Protein AF-X1FIX9-F1 (afdb_monomer_lite)

Organism: NCBI:txid412755

Foldseek 3Di:
DCVVLPPCVVVLLVVLVPDPDLVVSVVSLVCCLVPVVVVCVLLLQLLSLLSNLLSCLSDPDSVVSADPVQGNVNSLLSNVQLLVLCVQQCVVVLPQALPCVSRVSLFLVNTPDPVSSVSQWDPCLVVLVCCLPPPPVNVVVVVVCVVLVSVDGFRQHHAGLSADDQPDPDDPDDSRDDRRHDNDDPDRDHDHDPSNPSVVSVVSCVVSVVD

Radius of gyration: 18.8 Å; chains: 1; bounding box: 48×46×46 Å

Secondary structure (DSSP, 8-state):
-GGGTTTTHHHHHHHHHT---HHHHHHHHHHIIIIIIHHHTTS--HHHHHHHHHHHTTSS-GGGT--TTS-HHHHHHHHHHHHHHHHHTTGGGT-----TTT-TTSSGGG-S-HHHHHHTS-TTHHHHHHHHHH-HHHHHTHHHHHHHTTTS----SPPPTTTS-TT-SS--S-TTSTTS------S------GGG-HHHHHHHHHHTT--

pLDDT: mean 71.82, std 17.88, range [28.81, 95.81]

Sequence (211 aa):
DTYALAFSMDVEFALIMLEDNPLLQYHFIKRFEEGFYSFLRYHRNAFFNIIHLTFMTLVQDSSVFEDPQYNDETIKWDILDQLWRFNTSGWGNGIRNYNLTMRPNSTRATSLNPDIAAMEISPLNAKWLDFFENNVYGSLFSWMGELIDIDKVQYLFPLTISEMGVHHFLWEHGKFFGTGGNTDPRDNGLTQVIPNSYLVIYWMGKAFDIF

Structure (mmCIF, N/CA/C/O backbone):
data_AF-X1FIX9-F1
#
_entry.id   AF-X1FIX9-F1
#
loop_
_atom_site.group_PDB
_atom_site.id
_atom_site.type_symbol
_atom_site.label_atom_id
_atom_site.label_alt_id
_atom_site.label_comp_id
_atom_site.label_asym_id
_atom_site.label_entity_id
_atom_site.label_seq_id
_atom_site.pdbx_PDB_ins_code
_atom_site.Cartn_x
_atom_site.Cartn_y
_atom_site.Cartn_z
_atom_site.occupancy
_atom_site.B_iso_or_equiv
_atom_site.auth_seq_id
_atom_site.auth_comp_id
_atom_site.auth_asym_id
_atom_site.auth_atom_id
_atom_site.pdbx_PDB_model_num
ATOM 1 N N . ASP A 1 1 ? 17.066 -4.347 9.666 1.00 28.81 1 ASP A N 1
ATOM 2 C CA . ASP A 1 1 ? 16.181 -3.785 10.714 1.00 28.81 1 ASP A CA 1
ATOM 3 C C . ASP A 1 1 ? 14.688 -3.861 10.418 1.00 28.81 1 ASP A C 1
ATOM 5 O O . ASP A 1 1 ? 13.891 -3.869 11.342 1.00 28.81 1 ASP A O 1
ATOM 9 N N . THR A 1 2 ? 14.271 -4.038 9.168 1.00 34.62 2 THR A N 1
ATOM 10 C CA . THR A 1 2 ? 12.848 -4.076 8.790 1.00 34.62 2 THR A CA 1
ATOM 11 C C . THR A 1 2 ? 12.152 -5.432 9.050 1.00 34.62 2 THR A C 1
ATOM 13 O O . THR A 1 2 ? 10.935 -5.534 8.939 1.00 34.62 2 THR A O 1
ATOM 16 N N . TYR A 1 3 ? 12.902 -6.478 9.432 1.00 33.38 3 TYR A N 1
ATOM 17 C CA . TYR A 1 3 ? 12.380 -7.834 9.703 1.00 33.38 3 TYR A CA 1
ATOM 18 C C . TYR A 1 3 ? 11.565 -7.892 11.006 1.00 33.38 3 TYR A C 1
ATOM 20 O O . TYR A 1 3 ? 10.652 -8.699 11.132 1.00 33.38 3 TYR A O 1
ATOM 28 N N . ALA A 1 4 ? 11.855 -6.994 11.954 1.00 30.59 4 ALA A N 1
ATOM 29 C CA . ALA A 1 4 ? 11.158 -6.910 13.236 1.00 30.59 4 ALA A CA 1
ATOM 30 C C . ALA A 1 4 ? 9.784 -6.216 13.150 1.00 30.59 4 ALA A C 1
ATOM 32 O O . ALA A 1 4 ? 8.997 -6.332 14.078 1.00 30.59 4 ALA A O 1
ATOM 33 N N . LEU A 1 5 ? 9.489 -5.503 12.054 1.00 43.72 5 LEU A N 1
ATOM 34 C CA . LEU A 1 5 ? 8.295 -4.654 11.940 1.00 43.72 5 LEU A CA 1
ATOM 35 C C . LEU A 1 5 ? 7.078 -5.354 11.325 1.00 43.72 5 LEU A C 1
ATOM 37 O O . LEU A 1 5 ? 5.968 -4.871 11.489 1.00 43.72 5 LEU A O 1
ATOM 41 N N . ALA A 1 6 ? 7.258 -6.473 10.623 1.00 47.09 6 ALA A N 1
ATOM 42 C CA . ALA A 1 6 ? 6.143 -7.157 9.967 1.00 47.09 6 ALA A CA 1
ATOM 43 C C . ALA A 1 6 ? 5.866 -8.571 10.512 1.00 47.09 6 ALA A C 1
ATOM 45 O O . ALA A 1 6 ? 4.810 -9.123 10.214 1.00 47.09 6 ALA A O 1
ATOM 46 N N . PHE A 1 7 ? 6.732 -9.135 11.368 1.00 41.84 7 PHE A N 1
ATOM 47 C CA . PHE A 1 7 ? 6.586 -10.490 11.935 1.00 41.84 7 PHE A CA 1
ATOM 48 C C . PHE A 1 7 ? 5.456 -10.638 12.984 1.00 41.84 7 PHE A C 1
ATOM 50 O O . PHE A 1 7 ? 5.456 -11.574 13.776 1.00 41.84 7 PHE A O 1
ATOM 57 N N . SER A 1 8 ? 4.488 -9.725 13.022 1.00 62.69 8 SER A N 1
ATOM 58 C CA . SER A 1 8 ? 3.400 -9.768 14.005 1.00 62.69 8 SER A CA 1
ATOM 59 C C . SER A 1 8 ? 2.147 -8.987 13.611 1.00 62.69 8 SER A C 1
ATOM 61 O O . SER A 1 8 ? 1.252 -8.874 14.441 1.00 62.69 8 SER A O 1
ATOM 63 N N . MET A 1 9 ? 2.039 -8.442 12.390 1.00 75.69 9 MET A N 1
ATOM 64 C CA . MET A 1 9 ? 0.841 -7.661 12.039 1.00 75.69 9 MET A CA 1
ATOM 65 C C . MET A 1 9 ? -0.408 -8.517 11.847 1.00 75.69 9 MET A C 1
ATOM 67 O O . MET A 1 9 ? -1.507 -8.040 12.088 1.00 75.69 9 MET A O 1
ATOM 71 N N . ASP A 1 10 ? -0.260 -9.777 11.454 1.00 73.00 10 ASP A N 1
ATOM 72 C CA . ASP A 1 10 ? -1.343 -10.761 11.455 1.00 73.00 10 ASP A CA 1
ATOM 73 C C . ASP A 1 10 ? -1.837 -11.071 12.878 1.00 73.00 10 ASP A C 1
ATOM 75 O O . ASP A 1 10 ? -3.044 -11.143 13.112 1.00 73.00 10 ASP A O 1
ATOM 79 N N . VAL A 1 11 ? -0.917 -11.188 13.841 1.00 76.62 11 VAL A N 1
ATOM 80 C CA . VAL A 1 11 ? -1.237 -11.360 15.266 1.00 76.62 11 VAL A CA 1
ATOM 81 C C . VAL A 1 11 ? -1.881 -10.100 15.845 1.00 76.62 11 VAL A C 1
ATOM 83 O O . VAL A 1 11 ? -2.906 -10.199 16.511 1.00 76.62 11 VAL A O 1
ATOM 86 N N . GLU A 1 12 ? -1.319 -8.920 15.583 1.00 82.50 12 GLU A N 1
ATOM 87 C CA . GLU A 1 12 ? -1.869 -7.638 16.037 1.00 82.50 12 GLU A CA 1
ATOM 88 C C . GLU A 1 12 ? -3.260 -7.398 15.450 1.00 82.50 12 GLU A C 1
ATOM 90 O O . GLU A 1 12 ? -4.191 -7.098 16.193 1.00 82.50 12 GLU A O 1
ATOM 95 N N . PHE A 1 13 ? -3.434 -7.633 14.147 1.00 87.00 13 PHE A N 1
ATOM 96 C CA . PHE A 1 13 ? -4.739 -7.593 13.497 1.00 87.00 13 PHE A CA 1
ATOM 97 C C . PHE A 1 13 ? -5.728 -8.533 14.192 1.00 87.00 13 PHE A C 1
ATOM 99 O O . PHE A 1 13 ? -6.809 -8.100 14.581 1.00 87.00 13 PHE A O 1
ATOM 106 N N . ALA A 1 14 ? -5.358 -9.799 14.413 1.00 86.88 14 ALA A N 1
ATOM 107 C CA . ALA A 1 14 ? -6.231 -10.758 15.084 1.00 86.88 14 ALA A CA 1
ATOM 108 C C . ALA A 1 14 ? -6.604 -10.318 16.510 1.00 86.88 14 ALA A C 1
ATOM 110 O O . ALA A 1 14 ? -7.765 -10.435 16.893 1.00 86.88 14 ALA A O 1
ATOM 111 N N . LEU A 1 15 ? -5.653 -9.786 17.285 1.00 88.94 15 LEU A N 1
ATOM 112 C CA . LEU A 1 15 ? -5.909 -9.293 18.641 1.00 88.94 15 LEU A CA 1
ATOM 113 C C . LEU A 1 15 ? -6.854 -8.085 18.647 1.00 88.94 15 LEU A C 1
ATOM 115 O O . LEU A 1 15 ? -7.762 -8.044 19.470 1.00 88.94 15 LEU A O 1
ATOM 119 N N . ILE A 1 16 ? -6.689 -7.143 17.715 1.00 92.44 16 ILE A N 1
ATOM 120 C CA . ILE A 1 16 ? -7.584 -5.983 17.570 1.00 92.44 16 ILE A CA 1
ATOM 121 C C . ILE A 1 16 ? -8.990 -6.432 17.148 1.00 92.44 16 ILE A C 1
ATOM 123 O O . ILE A 1 16 ? -9.984 -5.933 17.674 1.00 92.44 16 ILE A O 1
ATOM 127 N N . MET A 1 17 ? -9.088 -7.393 16.227 1.00 92.00 17 MET A N 1
ATOM 128 C CA . MET A 1 17 ? -10.371 -7.930 15.761 1.00 92.00 17 MET A CA 1
ATOM 129 C C . MET A 1 17 ? -11.131 -8.707 16.843 1.00 92.00 17 MET A C 1
ATOM 131 O O . MET A 1 17 ? -12.358 -8.737 16.813 1.00 92.00 17 MET A O 1
ATOM 135 N N . LEU A 1 18 ? -10.413 -9.352 17.767 1.00 92.31 18 LEU A N 1
ATOM 136 C CA . LEU A 1 18 ? -10.979 -10.125 18.878 1.00 92.31 18 LEU A CA 1
ATOM 137 C C . LEU A 1 18 ? -11.214 -9.287 20.146 1.00 92.31 18 LEU A C 1
ATOM 139 O O . LEU A 1 18 ? -11.662 -9.832 21.152 1.00 92.31 18 LEU A O 1
ATOM 143 N N . GLU A 1 19 ? -10.890 -7.992 20.131 1.00 95.31 19 GLU A N 1
ATOM 144 C CA . GLU A 1 19 ? -11.117 -7.101 21.267 1.00 95.31 19 GLU A CA 1
ATOM 145 C C . GLU A 1 19 ? -12.603 -6.725 21.376 1.00 95.31 19 GLU A C 1
ATOM 147 O O . GLU A 1 19 ? -13.150 -6.025 20.524 1.00 95.31 19 GLU A O 1
ATOM 152 N N . ASP A 1 20 ? -13.242 -7.157 22.465 1.00 94.31 20 ASP A N 1
ATOM 153 C CA . ASP A 1 20 ? -14.661 -6.903 22.738 1.00 94.31 20 ASP A CA 1
ATOM 154 C C . ASP A 1 20 ? -14.921 -5.480 23.263 1.00 94.31 20 ASP A C 1
ATOM 156 O O . ASP A 1 20 ? -16.049 -4.982 23.199 1.00 94.31 20 ASP A O 1
ATOM 160 N N . ASN A 1 21 ? -13.908 -4.810 23.828 1.00 95.81 21 ASN A N 1
ATOM 161 C CA . ASN A 1 21 ? -14.050 -3.451 24.336 1.00 95.81 21 ASN A CA 1
ATOM 162 C C . ASN A 1 21 ? -13.816 -2.420 23.215 1.00 95.81 21 ASN A C 1
ATOM 164 O O . ASN A 1 21 ? -12.665 -2.173 22.842 1.00 95.81 21 ASN A O 1
ATOM 168 N N . PRO A 1 22 ? -14.859 -1.700 22.756 1.00 92.88 22 PRO A N 1
ATOM 169 C CA . PRO A 1 22 ? -14.739 -0.776 21.628 1.00 92.88 22 PRO A CA 1
ATOM 170 C C . PRO A 1 22 ? -13.779 0.392 21.898 1.00 92.88 22 PRO A C 1
ATOM 172 O O . PRO A 1 22 ? -13.182 0.930 20.968 1.00 92.88 22 PRO A O 1
ATOM 175 N N . LEU A 1 23 ? -13.580 0.784 23.163 1.00 94.19 23 LEU A N 1
ATOM 176 C CA . LEU A 1 23 ? -12.629 1.843 23.515 1.00 94.19 23 LEU A CA 1
ATOM 177 C C . LEU A 1 23 ? -11.177 1.368 23.404 1.00 94.19 23 LEU A C 1
ATOM 179 O O . LEU A 1 23 ? -10.313 2.147 22.999 1.00 94.19 23 LEU A O 1
ATOM 183 N N . LEU A 1 24 ? -10.905 0.110 23.761 1.00 94.75 24 LEU A N 1
ATOM 184 C CA . LEU A 1 24 ? -9.578 -0.490 23.603 1.00 94.75 24 LEU A CA 1
ATOM 185 C C . LEU A 1 24 ? -9.300 -0.805 22.134 1.00 94.75 24 LEU A C 1
ATOM 187 O O . LEU A 1 24 ? -8.227 -0.462 21.645 1.00 94.75 24 LEU A O 1
ATOM 191 N N . GLN A 1 25 ? -10.282 -1.346 21.411 1.00 95.25 25 GLN A N 1
ATOM 192 C CA . GLN A 1 25 ? -10.167 -1.585 19.974 1.00 95.25 25 GLN A CA 1
ATOM 193 C C . GLN A 1 25 ? -9.843 -0.284 19.227 1.00 95.25 25 GLN A C 1
ATOM 195 O O . GLN A 1 25 ? -8.855 -0.219 18.496 1.00 95.25 25 GLN A O 1
ATOM 200 N N . TYR A 1 26 ? -10.597 0.790 19.490 1.00 95.00 26 TYR A N 1
ATOM 201 C CA . TYR A 1 26 ? -10.306 2.105 18.919 1.00 95.00 26 TYR A CA 1
ATOM 202 C C . TYR A 1 26 ? -8.925 2.632 19.332 1.00 95.00 26 TYR A C 1
ATOM 204 O O . TYR A 1 26 ? -8.219 3.212 18.510 1.00 95.00 26 TYR A O 1
ATOM 212 N N . HIS A 1 27 ? -8.507 2.423 20.587 1.00 94.38 27 HIS A N 1
ATOM 213 C CA . HIS A 1 27 ? -7.171 2.814 21.036 1.00 94.38 27 HIS A CA 1
ATOM 214 C C . HIS A 1 27 ? -6.072 2.136 20.212 1.00 94.38 27 HIS A C 1
ATOM 216 O O . HIS A 1 27 ? -5.143 2.815 19.775 1.00 94.38 27 HIS A O 1
ATOM 222 N N . PHE A 1 28 ? -6.174 0.827 19.981 1.00 93.88 28 PHE A N 1
ATOM 223 C CA . PHE A 1 28 ? -5.186 0.090 19.197 1.00 93.88 28 PHE A CA 1
ATOM 224 C C . PHE A 1 28 ? -5.188 0.507 17.729 1.00 93.88 28 PHE A C 1
ATOM 226 O O . PHE A 1 28 ? -4.121 0.822 17.206 1.00 93.88 28 PHE A O 1
ATOM 233 N N . ILE A 1 29 ? -6.366 0.624 17.105 1.00 95.00 29 ILE A N 1
ATOM 234 C CA . ILE A 1 29 ? -6.497 1.130 15.730 1.00 95.00 29 ILE A CA 1
ATOM 235 C C . ILE A 1 29 ? -5.837 2.503 15.611 1.00 95.00 29 ILE A C 1
ATOM 237 O O . ILE A 1 29 ? -4.975 2.713 14.764 1.00 95.00 29 ILE A O 1
ATOM 241 N N . LYS A 1 30 ? -6.153 3.425 16.524 1.00 94.56 30 LYS A N 1
ATOM 242 C CA . LYS A 1 30 ? -5.558 4.762 16.534 1.00 94.56 30 LYS A CA 1
ATOM 243 C C . LYS A 1 30 ? -4.028 4.718 16.607 1.00 94.56 30 LYS A C 1
ATOM 245 O O . LYS A 1 30 ? -3.359 5.485 15.919 1.00 94.56 30 LYS A O 1
ATOM 250 N N . ARG A 1 31 ? -3.457 3.845 17.445 1.00 91.25 31 ARG A N 1
ATOM 251 C CA . ARG A 1 31 ? -1.996 3.702 17.572 1.00 91.25 31 ARG A CA 1
ATOM 252 C C . ARG A 1 31 ? -1.356 3.100 16.330 1.00 91.25 31 ARG A C 1
ATOM 254 O O . ARG A 1 31 ? -0.272 3.547 15.957 1.00 91.25 31 ARG A O 1
ATOM 261 N N . PHE A 1 32 ? -2.019 2.140 15.697 1.00 90.56 32 PHE A N 1
ATOM 262 C CA . PHE A 1 32 ? -1.595 1.608 14.411 1.00 90.56 32 PHE A CA 1
ATOM 263 C C . PHE A 1 32 ? -1.570 2.714 13.346 1.00 90.56 32 PHE A C 1
ATOM 265 O O . PHE A 1 32 ? -0.545 2.891 12.691 1.00 90.56 32 PHE A O 1
ATOM 272 N N . GLU A 1 33 ? -2.639 3.504 13.235 1.00 91.56 33 GLU A N 1
ATOM 273 C CA . GLU A 1 33 ? -2.778 4.560 12.225 1.00 91.56 33 GLU A CA 1
ATOM 274 C C . GLU A 1 33 ? -1.767 5.701 12.399 1.00 91.56 33 GLU A C 1
ATOM 276 O O . GLU A 1 33 ? -1.029 6.040 11.472 1.00 91.56 33 GLU A O 1
ATOM 281 N N . GLU A 1 34 ? -1.682 6.273 13.604 1.00 89.38 34 GLU A N 1
ATOM 282 C CA . GLU A 1 34 ? -0.769 7.388 13.896 1.00 89.38 34 GLU A CA 1
ATOM 283 C C . GLU A 1 34 ? 0.701 6.943 13.901 1.00 89.38 34 GLU A C 1
ATOM 285 O O . GLU A 1 34 ? 1.599 7.711 13.547 1.00 89.38 34 GLU A O 1
ATOM 290 N N . GLY A 1 35 ? 0.953 5.707 14.332 1.00 85.62 35 GLY A N 1
ATOM 291 C CA . GLY A 1 35 ? 2.286 5.165 14.536 1.00 85.62 35 GLY A CA 1
ATOM 292 C C . GLY A 1 35 ? 2.805 4.416 13.322 1.00 85.62 35 GLY A C 1
ATOM 293 O O . GLY A 1 35 ? 3.687 4.899 12.632 1.00 85.62 35 GLY A O 1
ATOM 294 N N . PHE A 1 36 ? 2.319 3.201 13.101 1.00 83.06 36 PHE A N 1
ATOM 295 C CA . PHE A 1 36 ? 2.912 2.271 12.143 1.00 83.06 36 PHE A CA 1
ATOM 296 C C . PHE A 1 36 ? 2.504 2.570 10.699 1.00 83.06 36 PHE A C 1
ATOM 298 O O . PHE A 1 36 ? 3.363 2.670 9.819 1.00 83.06 36 PHE A O 1
ATOM 305 N N . TYR A 1 37 ? 1.203 2.740 10.451 1.00 84.44 37 TYR A N 1
ATOM 306 C CA . TYR A 1 37 ? 0.691 2.959 9.105 1.00 84.44 37 TYR A CA 1
ATOM 307 C C . TYR A 1 37 ? 1.170 4.289 8.528 1.00 84.44 37 TYR A C 1
ATOM 309 O O . TYR A 1 37 ? 1.472 4.341 7.344 1.00 84.44 37 TYR A O 1
ATOM 317 N N . SER A 1 38 ? 1.368 5.331 9.339 1.00 81.56 38 SER A N 1
ATOM 318 C CA . SER A 1 38 ? 1.923 6.609 8.870 1.00 81.56 38 SER A CA 1
ATOM 319 C C . SER A 1 38 ? 3.311 6.482 8.211 1.00 81.56 38 SER A C 1
ATOM 321 O O . SER A 1 38 ? 3.599 7.215 7.266 1.00 81.56 38 SER A O 1
ATOM 323 N N . PHE A 1 39 ? 4.144 5.513 8.619 1.00 73.56 39 PHE A N 1
ATOM 324 C CA . PHE A 1 39 ? 5.437 5.223 7.971 1.00 73.56 39 PHE A CA 1
ATOM 325 C C . PHE A 1 39 ? 5.330 4.352 6.715 1.00 73.56 39 PHE A C 1
ATOM 327 O O . PHE A 1 39 ? 6.302 4.224 5.967 1.00 73.56 39 PHE A O 1
ATOM 334 N N . LEU A 1 40 ? 4.189 3.694 6.515 1.00 72.62 40 LEU A N 1
ATOM 335 C CA . LEU A 1 40 ? 3.936 2.780 5.399 1.00 72.62 40 LEU A CA 1
ATOM 336 C C . LEU A 1 40 ? 2.952 3.343 4.381 1.00 72.62 40 LEU A C 1
ATOM 338 O O . LEU A 1 40 ? 2.859 2.832 3.264 1.00 72.62 40 LEU A O 1
ATOM 342 N N . ARG A 1 41 ? 2.228 4.395 4.747 1.00 71.50 41 ARG A N 1
ATOM 343 C CA . ARG A 1 41 ? 1.401 5.188 3.854 1.00 71.50 41 ARG A CA 1
ATOM 344 C C . ARG A 1 41 ? 2.275 5.598 2.667 1.00 71.50 41 ARG A C 1
ATOM 346 O O . ARG A 1 41 ? 3.466 5.855 2.833 1.00 71.50 41 ARG A O 1
ATOM 353 N N . TYR A 1 42 ? 1.717 5.560 1.459 1.00 69.50 42 TYR A N 1
ATOM 354 C CA . TYR A 1 42 ? 2.435 5.754 0.187 1.00 69.50 42 TYR A CA 1
ATOM 355 C C . TYR A 1 42 ? 3.353 4.610 -0.272 1.00 69.50 42 TYR A C 1
ATOM 357 O O . TYR A 1 42 ? 3.852 4.647 -1.393 1.00 69.50 42 TYR A O 1
ATOM 365 N N . HIS A 1 43 ? 3.562 3.549 0.514 1.00 68.12 43 HIS A N 1
ATOM 366 C CA . HIS A 1 43 ? 4.372 2.404 0.071 1.00 68.12 43 HIS A CA 1
ATOM 367 C C . HIS A 1 43 ? 3.623 1.416 -0.837 1.00 68.12 43 HIS A C 1
ATOM 369 O O . HIS A 1 43 ? 4.196 0.386 -1.194 1.00 68.12 43 HIS A O 1
ATOM 375 N N . ARG A 1 44 ? 2.359 1.701 -1.188 1.00 73.62 44 ARG A N 1
ATOM 376 C CA . ARG A 1 44 ? 1.490 0.871 -2.047 1.00 73.62 44 ARG A CA 1
ATOM 377 C C . ARG A 1 44 ? 1.454 -0.613 -1.646 1.00 73.62 44 ARG A C 1
ATOM 379 O O . ARG A 1 44 ? 1.330 -1.506 -2.484 1.00 73.62 44 ARG A O 1
ATOM 386 N N . ASN A 1 45 ? 1.585 -0.898 -0.350 1.00 74.56 45 ASN A N 1
ATOM 387 C CA . ASN A 1 45 ? 1.598 -2.261 0.164 1.00 74.56 45 ASN A CA 1
ATOM 388 C C . ASN A 1 45 ? 0.162 -2.735 0.401 1.00 74.56 45 ASN A C 1
ATOM 390 O O . ASN A 1 45 ? -0.473 -2.340 1.376 1.00 74.56 45 ASN A O 1
ATOM 394 N N . ALA A 1 46 ? -0.329 -3.612 -0.475 1.00 78.12 46 ALA A N 1
ATOM 395 C CA . ALA A 1 46 ? -1.709 -4.085 -0.436 1.00 78.12 4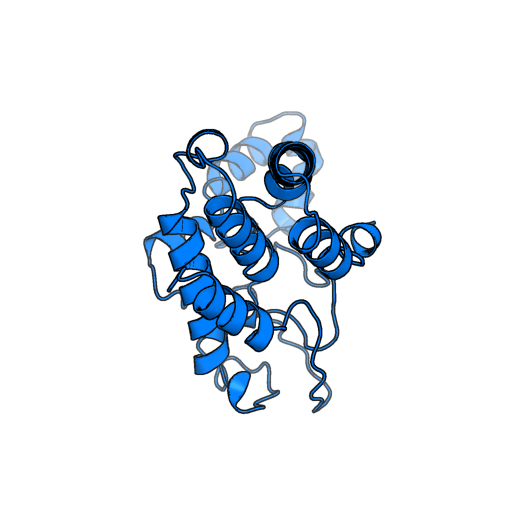6 ALA A CA 1
ATOM 396 C C . ALA A 1 46 ? -2.102 -4.774 0.887 1.00 78.12 46 ALA A C 1
ATOM 398 O O . ALA A 1 46 ? -3.267 -4.701 1.265 1.00 78.12 46 ALA A O 1
ATOM 399 N N . PHE A 1 47 ? -1.161 -5.389 1.617 1.00 79.56 47 PHE A N 1
ATOM 400 C CA . PHE A 1 47 ? -1.438 -6.009 2.918 1.00 79.56 47 PHE A CA 1
ATOM 401 C C . PHE A 1 47 ? -1.691 -4.968 4.017 1.00 79.56 47 PHE A C 1
ATOM 403 O O . PHE A 1 47 ? -2.681 -5.050 4.736 1.00 79.56 47 PHE A O 1
ATOM 410 N N . PHE A 1 48 ? -0.841 -3.948 4.131 1.00 82.31 48 PHE A N 1
ATOM 411 C CA . PHE A 1 48 ? -1.064 -2.895 5.128 1.00 82.31 48 PHE A CA 1
ATOM 412 C C . PHE A 1 48 ? -2.214 -1.967 4.734 1.00 82.31 48 PHE A C 1
ATOM 414 O O . PHE A 1 48 ? -2.975 -1.547 5.597 1.00 82.31 48 PHE A O 1
ATOM 421 N N . ASN A 1 49 ? -2.392 -1.716 3.436 1.00 87.75 49 ASN A N 1
ATOM 422 C CA . ASN A 1 49 ? -3.514 -0.939 2.920 1.00 87.75 49 ASN A CA 1
ATOM 423 C C . ASN A 1 49 ? -4.860 -1.628 3.191 1.00 87.75 49 ASN A C 1
ATOM 425 O O . ASN A 1 49 ? -5.805 -0.953 3.588 1.00 87.75 49 ASN A O 1
ATOM 429 N N . ILE A 1 50 ? -4.968 -2.956 3.027 1.00 89.56 50 ILE A N 1
ATOM 430 C CA . ILE A 1 50 ? -6.229 -3.647 3.340 1.00 89.56 50 ILE A CA 1
ATOM 431 C C . ILE A 1 50 ? -6.504 -3.685 4.847 1.00 89.56 50 ILE A C 1
ATOM 433 O O . ILE A 1 50 ? -7.661 -3.583 5.242 1.00 89.56 50 ILE A O 1
ATOM 437 N N . ILE A 1 51 ? -5.467 -3.780 5.691 1.00 90.69 51 ILE A N 1
ATOM 438 C CA . ILE A 1 51 ? -5.609 -3.671 7.152 1.00 90.69 51 ILE A CA 1
ATOM 439 C C . ILE A 1 51 ? -6.122 -2.282 7.537 1.00 90.69 51 ILE A C 1
ATOM 441 O O . ILE A 1 51 ? -7.099 -2.195 8.274 1.00 90.69 51 ILE A O 1
ATOM 445 N N . HIS A 1 52 ? -5.521 -1.221 6.992 1.00 92.88 52 HIS A N 1
ATOM 446 C CA . HIS A 1 52 ? -5.974 0.155 7.193 1.00 92.88 52 HIS A CA 1
ATOM 447 C C . HIS A 1 52 ? -7.458 0.316 6.835 1.00 92.88 52 HIS A C 1
ATOM 449 O O . HIS A 1 52 ? -8.261 0.677 7.692 1.00 92.88 52 HIS A O 1
ATOM 455 N N . LEU A 1 53 ? -7.855 -0.052 5.609 1.00 94.62 53 LEU A N 1
ATOM 456 C CA . LEU A 1 53 ? -9.255 0.053 5.187 1.00 94.62 53 LEU A CA 1
ATOM 457 C C . LEU A 1 53 ? -10.189 -0.808 6.043 1.00 94.62 53 LEU A C 1
ATOM 459 O O . LEU A 1 53 ? -11.296 -0.384 6.353 1.00 94.62 53 LEU A O 1
ATOM 463 N N . THR A 1 54 ? -9.736 -1.989 6.474 1.00 95.00 54 THR A N 1
ATOM 464 C CA . THR A 1 54 ? -10.498 -2.830 7.406 1.00 95.00 54 THR A CA 1
ATOM 465 C C . THR A 1 54 ? -10.739 -2.091 8.718 1.00 95.00 54 THR A C 1
ATOM 467 O O . THR A 1 54 ? -11.873 -2.027 9.181 1.00 95.00 54 THR A O 1
ATOM 470 N N . PHE A 1 55 ? -9.714 -1.477 9.306 1.00 95.06 55 PHE A N 1
ATOM 471 C CA . PHE A 1 55 ? -9.872 -0.692 10.527 1.00 95.06 55 PHE A CA 1
ATOM 472 C C . PHE A 1 55 ? -10.762 0.536 10.337 1.00 95.06 55 PHE A C 1
ATOM 474 O O . PHE A 1 55 ? -11.530 0.855 11.244 1.00 95.06 55 PHE A O 1
ATOM 481 N N . MET A 1 56 ? -10.744 1.169 9.161 1.00 94.94 56 MET A N 1
ATOM 482 C CA . MET A 1 56 ? -11.662 2.270 8.851 1.00 94.94 56 MET A CA 1
ATOM 483 C C . MET A 1 56 ? -13.135 1.826 8.885 1.00 94.94 56 MET A C 1
ATOM 485 O O . MET A 1 56 ? -13.994 2.628 9.240 1.00 94.94 56 MET A O 1
ATOM 489 N N . THR A 1 57 ? -13.437 0.542 8.634 1.00 93.50 57 THR A N 1
ATOM 490 C CA . THR A 1 57 ? -14.801 -0.009 8.798 1.00 93.50 57 THR A CA 1
ATOM 491 C C . THR A 1 57 ? -15.234 -0.195 10.258 1.00 93.50 57 THR A C 1
ATOM 493 O O . THR A 1 57 ? -16.424 -0.348 10.531 1.00 93.50 57 THR A O 1
ATOM 496 N N . LEU A 1 58 ? -14.286 -0.197 11.203 1.00 92.44 58 LEU A N 1
ATOM 497 C CA . LEU A 1 58 ? -14.532 -0.469 12.626 1.00 92.44 58 LEU A CA 1
ATOM 498 C C . LEU A 1 58 ? -14.631 0.803 13.476 1.00 92.44 58 LEU A C 1
ATOM 500 O O . LEU A 1 58 ? -15.118 0.758 14.606 1.00 92.44 58 LEU A O 1
ATOM 504 N N . VAL A 1 59 ? -14.158 1.940 12.963 1.00 92.12 59 VAL A N 1
ATOM 505 C CA . VAL A 1 59 ? -14.174 3.223 13.677 1.00 92.12 59 VAL A CA 1
ATOM 506 C C . VAL A 1 59 ? -15.400 4.055 13.296 1.00 92.12 59 VAL A C 1
ATOM 508 O O . VAL A 1 59 ? -15.913 3.964 12.188 1.00 92.12 59 VAL A O 1
ATOM 511 N N . GLN A 1 60 ? -15.887 4.888 14.222 1.00 88.12 60 GLN A N 1
ATOM 512 C CA . GLN A 1 60 ? -17.067 5.733 13.972 1.00 88.12 60 GLN A CA 1
ATOM 513 C C . GLN A 1 60 ? -16.818 6.852 12.958 1.00 88.12 60 GLN A C 1
ATOM 515 O O . GLN A 1 60 ? -17.737 7.240 12.243 1.00 88.12 60 GLN A O 1
ATOM 520 N N . ASP A 1 61 ? -15.604 7.395 12.944 1.00 89.19 61 ASP A N 1
ATOM 521 C CA . ASP A 1 61 ? -15.202 8.487 12.067 1.00 89.19 61 ASP A CA 1
ATOM 522 C C . ASP A 1 61 ? -13.814 8.168 11.512 1.00 89.19 61 ASP A C 1
ATOM 524 O O . ASP A 1 61 ? -12.809 8.346 12.200 1.00 89.19 61 ASP A O 1
ATOM 528 N N . SER A 1 62 ? -13.767 7.629 10.294 1.00 89.25 62 SER A N 1
ATOM 529 C CA . SER A 1 62 ? -12.516 7.304 9.602 1.00 89.25 62 SER A CA 1
ATOM 530 C C . SER A 1 62 ? -11.800 8.545 9.069 1.00 89.25 62 SER A C 1
ATOM 532 O O . SER A 1 62 ? -10.583 8.517 8.893 1.00 89.25 62 SER A O 1
ATOM 534 N N . SER A 1 63 ? -12.513 9.667 8.894 1.00 88.25 63 SER A N 1
ATOM 535 C CA . SER A 1 63 ? -11.951 10.894 8.309 1.00 88.25 63 SER A CA 1
ATOM 536 C C . SER A 1 63 ? -10.811 11.488 9.143 1.00 88.25 63 SER A C 1
ATOM 538 O O . SER A 1 63 ? -9.956 12.201 8.624 1.00 88.25 63 SER A O 1
ATOM 540 N N . VAL A 1 64 ? -10.736 11.142 10.434 1.00 89.31 64 VAL A N 1
ATOM 541 C CA . VAL A 1 64 ? -9.644 11.558 11.329 1.00 89.31 64 VAL A CA 1
ATOM 542 C C . VAL A 1 64 ? -8.295 10.923 10.977 1.00 89.31 64 VAL A C 1
ATOM 544 O O . VAL A 1 64 ? -7.258 11.434 11.402 1.00 89.31 64 VAL A O 1
ATOM 547 N N . PHE A 1 65 ? -8.299 9.814 10.234 1.00 89.75 65 PHE A N 1
ATOM 548 C CA . PHE A 1 65 ? -7.099 9.101 9.793 1.00 89.75 65 PHE A CA 1
ATOM 549 C C . PHE A 1 65 ? -6.797 9.313 8.306 1.00 89.75 65 PHE A C 1
ATOM 551 O O . PHE A 1 65 ? -5.709 8.940 7.851 1.00 89.75 65 PHE A O 1
ATOM 558 N N . GLU A 1 66 ? -7.726 9.923 7.570 1.00 86.56 66 GLU A N 1
ATOM 559 C CA . GLU A 1 66 ? -7.637 10.138 6.131 1.00 86.56 66 GLU A CA 1
ATOM 560 C C . GLU A 1 66 ? -6.502 11.113 5.782 1.00 86.56 66 GLU A C 1
ATOM 562 O O . GLU A 1 66 ? -6.285 12.132 6.443 1.00 86.56 66 GLU A O 1
ATOM 567 N N . ASP A 1 67 ? -5.767 10.799 4.716 1.00 84.75 67 ASP A N 1
ATOM 568 C CA . ASP A 1 67 ? -4.843 11.737 4.090 1.00 84.75 67 ASP A CA 1
ATOM 569 C C . ASP A 1 67 ? -5.473 12.292 2.805 1.00 84.75 67 ASP A C 1
ATOM 571 O O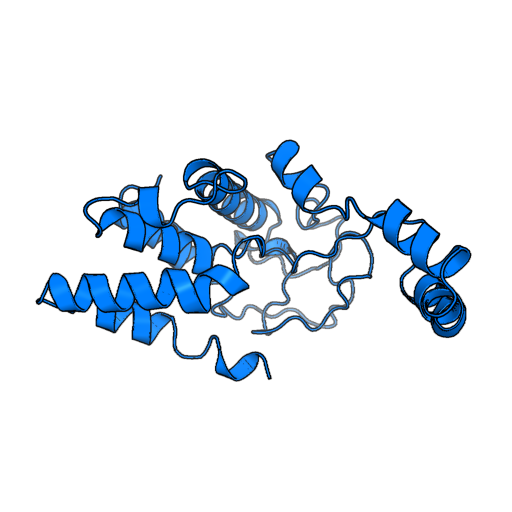 . ASP A 1 67 ? -5.765 11.514 1.894 1.00 84.75 67 ASP A O 1
ATOM 575 N N . PRO A 1 68 ? -5.643 13.619 2.663 1.00 84.88 68 PRO A N 1
ATOM 576 C CA . PRO A 1 68 ? -6.208 14.205 1.450 1.00 84.88 68 PRO A CA 1
ATOM 577 C C . PRO A 1 68 ? -5.433 13.874 0.167 1.00 84.88 68 PRO A C 1
ATOM 579 O O . PRO A 1 68 ? -6.000 13.950 -0.921 1.00 84.88 68 PRO A O 1
ATOM 582 N N . GLN A 1 69 ? -4.138 13.554 0.268 1.00 81.31 69 GLN A N 1
ATOM 583 C CA . GLN A 1 69 ? -3.290 13.212 -0.879 1.00 81.31 69 GLN A CA 1
ATOM 584 C C . GLN A 1 69 ? -3.326 11.718 -1.224 1.00 81.31 69 GLN A C 1
ATOM 586 O O . GLN A 1 69 ? -2.887 11.335 -2.308 1.00 81.31 69 GLN A O 1
ATOM 591 N N . TYR A 1 70 ? -3.835 10.878 -0.320 1.00 83.50 70 TYR A N 1
ATOM 592 C CA . TYR A 1 70 ? -3.883 9.425 -0.466 1.00 83.50 70 TYR A CA 1
ATOM 593 C C . TYR A 1 70 ? -5.024 8.855 0.382 1.00 83.50 70 TYR A C 1
ATOM 595 O O . TYR A 1 70 ? -4.810 8.220 1.413 1.00 83.50 70 TYR A O 1
ATOM 603 N N . ASN A 1 71 ? -6.244 9.164 -0.054 1.00 90.38 71 ASN A N 1
ATOM 604 C CA . ASN A 1 71 ? -7.481 8.826 0.645 1.00 90.38 71 ASN A CA 1
ATOM 605 C C . ASN A 1 71 ? -7.891 7.357 0.477 1.00 90.38 71 ASN A C 1
ATOM 607 O O . ASN A 1 71 ? -7.340 6.634 -0.356 1.00 90.38 71 ASN A O 1
ATOM 611 N N . ASP A 1 72 ? -8.918 6.941 1.217 1.00 91.56 72 ASP A N 1
ATOM 612 C CA . ASP A 1 72 ? -9.421 5.563 1.245 1.00 91.56 72 ASP A CA 1
ATOM 613 C C . ASP A 1 72 ? -9.777 5.021 -0.149 1.00 91.56 72 ASP A C 1
ATOM 615 O O . ASP A 1 72 ? -9.479 3.869 -0.467 1.00 91.56 72 ASP A O 1
ATOM 619 N N . GLU A 1 73 ? -10.352 5.851 -1.025 1.00 90.81 73 GLU A N 1
ATOM 620 C CA . GLU A 1 73 ? -10.671 5.453 -2.403 1.00 90.81 73 GLU A CA 1
ATOM 621 C C . GLU A 1 73 ? -9.398 5.226 -3.234 1.00 90.81 73 GLU A C 1
ATOM 623 O O . GLU A 1 73 ? -9.303 4.255 -3.987 1.00 90.81 73 GLU A O 1
ATOM 628 N N . THR A 1 74 ? -8.376 6.068 -3.064 1.00 89.81 74 THR A N 1
ATOM 629 C CA . THR A 1 74 ? -7.066 5.883 -3.710 1.00 89.81 74 THR A CA 1
ATOM 630 C C . THR A 1 74 ? -6.383 4.617 -3.194 1.00 89.81 74 THR A C 1
ATOM 632 O O . THR A 1 74 ? -5.877 3.818 -3.985 1.00 89.81 74 THR A O 1
ATOM 635 N N . ILE A 1 75 ? -6.429 4.382 -1.880 1.00 91.00 75 ILE A N 1
ATOM 636 C CA . ILE A 1 75 ? -5.896 3.179 -1.226 1.00 91.00 75 ILE A CA 1
ATOM 637 C C . ILE A 1 75 ? -6.599 1.922 -1.755 1.00 91.00 75 ILE A C 1
ATOM 639 O O . ILE A 1 75 ? -5.944 0.919 -2.058 1.00 91.00 75 ILE A O 1
ATOM 643 N N . LYS A 1 76 ? -7.925 1.975 -1.919 1.00 92.62 76 LYS A N 1
ATOM 644 C CA . LYS A 1 76 ? -8.730 0.898 -2.505 1.00 92.62 76 LYS A CA 1
ATOM 645 C C . LYS A 1 76 ? -8.321 0.607 -3.947 1.00 92.62 76 LYS A C 1
ATOM 647 O O . LYS A 1 76 ? -8.110 -0.560 -4.288 1.00 92.62 76 LYS A O 1
ATOM 652 N N . TRP A 1 77 ? -8.167 1.633 -4.783 1.00 89.75 77 TRP A N 1
ATOM 653 C CA . TRP A 1 77 ? -7.674 1.455 -6.151 1.00 89.75 77 TRP A CA 1
ATOM 654 C C . TRP A 1 77 ? -6.270 0.872 -6.197 1.00 89.75 77 TRP A C 1
ATOM 656 O O . TRP A 1 77 ? -5.998 0.023 -7.045 1.00 89.75 77 TRP A O 1
ATOM 666 N N . ASP A 1 78 ? -5.406 1.258 -5.263 1.00 85.12 78 ASP A N 1
ATOM 667 C CA . ASP A 1 78 ? -4.082 0.670 -5.129 1.00 85.12 78 ASP A CA 1
ATOM 668 C C . ASP A 1 78 ? -4.151 -0.825 -4.833 1.00 85.12 78 ASP A C 1
ATOM 670 O O . ASP A 1 78 ? -3.480 -1.611 -5.499 1.00 85.12 78 ASP A O 1
ATOM 674 N N . ILE A 1 79 ? -5.003 -1.250 -3.898 1.00 86.56 79 ILE A N 1
ATOM 675 C CA . ILE A 1 79 ? -5.202 -2.677 -3.614 1.00 86.56 79 ILE A CA 1
ATOM 676 C C . ILE A 1 79 ? -5.709 -3.408 -4.863 1.00 86.56 79 ILE A C 1
ATOM 678 O O . ILE A 1 79 ? -5.169 -4.458 -5.212 1.00 86.56 79 ILE A O 1
ATOM 682 N N . LEU A 1 80 ? -6.705 -2.862 -5.566 1.00 88.44 80 LEU A N 1
ATOM 683 C CA . LEU A 1 80 ? -7.254 -3.471 -6.782 1.00 88.44 80 LEU A CA 1
ATOM 684 C C . LEU A 1 80 ? -6.218 -3.570 -7.912 1.00 88.44 80 LEU A C 1
ATOM 686 O O . LEU A 1 80 ? -6.149 -4.604 -8.578 1.00 88.44 80 LEU A O 1
ATOM 690 N N . ASP A 1 81 ? -5.383 -2.545 -8.098 1.00 84.19 81 ASP A N 1
ATOM 691 C CA . ASP A 1 81 ? -4.268 -2.557 -9.051 1.00 84.19 81 ASP A CA 1
ATOM 692 C C . ASP A 1 81 ? -3.269 -3.670 -8.703 1.00 84.19 81 ASP A C 1
ATOM 694 O O . ASP A 1 81 ? -2.923 -4.485 -9.560 1.00 84.19 81 ASP A O 1
ATOM 698 N N . GLN A 1 82 ? -2.881 -3.796 -7.430 1.00 78.88 82 GLN A N 1
ATOM 699 C CA . GLN A 1 82 ? -1.997 -4.874 -6.974 1.00 78.88 82 GLN A CA 1
ATOM 700 C C . GLN A 1 82 ? -2.625 -6.263 -7.185 1.00 78.88 82 GLN A C 1
ATOM 702 O O . GLN A 1 82 ? -1.957 -7.181 -7.675 1.00 78.88 82 GLN A O 1
ATOM 707 N N . LEU A 1 83 ? -3.918 -6.425 -6.882 1.00 80.31 83 LEU A N 1
ATOM 708 C CA . LEU A 1 83 ? -4.638 -7.679 -7.108 1.00 80.31 83 LEU A CA 1
ATOM 709 C C . LEU A 1 83 ? -4.711 -8.025 -8.608 1.00 80.31 83 LEU A C 1
ATOM 711 O O . LEU A 1 83 ? -4.507 -9.179 -9.001 1.00 80.31 83 LEU A O 1
ATOM 715 N N . TRP A 1 84 ? -4.962 -7.040 -9.469 1.00 82.94 84 TRP A N 1
ATOM 716 C CA . TRP A 1 84 ? -4.984 -7.243 -10.915 1.00 82.94 84 TRP A CA 1
ATOM 717 C C . TRP A 1 84 ? -3.602 -7.590 -11.472 1.00 82.94 84 TRP A C 1
ATOM 719 O O . TRP A 1 84 ? -3.489 -8.530 -12.264 1.00 82.94 84 TRP A O 1
ATOM 729 N N . ARG A 1 85 ? -2.541 -6.895 -11.043 1.00 75.62 85 ARG A N 1
ATOM 730 C CA . ARG A 1 85 ? -1.157 -7.195 -11.446 1.00 75.62 85 ARG A CA 1
ATOM 731 C C . ARG A 1 85 ? -0.767 -8.604 -11.026 1.00 75.62 85 ARG A C 1
ATOM 733 O O . ARG A 1 85 ? -0.158 -9.335 -11.806 1.00 75.62 85 ARG A O 1
ATOM 740 N N . PHE A 1 86 ? -1.166 -9.046 -9.836 1.00 74.31 86 PHE A N 1
ATOM 741 C CA . PHE A 1 86 ? -0.950 -10.429 -9.411 1.00 74.31 86 PHE A CA 1
ATOM 742 C C . PHE A 1 86 ? -1.662 -11.435 -10.332 1.00 74.31 86 PHE A C 1
ATOM 744 O O . PHE A 1 86 ? -1.035 -12.375 -10.829 1.00 74.31 86 PHE A O 1
ATOM 751 N N . ASN A 1 87 ? -2.949 -11.212 -10.611 1.00 75.88 87 ASN A N 1
ATOM 752 C CA . ASN A 1 87 ? -3.750 -12.090 -11.466 1.00 75.88 87 ASN A CA 1
ATOM 753 C C . ASN A 1 87 ? -3.222 -12.142 -12.914 1.00 75.88 87 ASN A C 1
ATOM 755 O O . ASN A 1 87 ? -3.117 -13.213 -13.510 1.00 75.88 87 ASN A O 1
ATOM 759 N N . THR A 1 88 ? -2.847 -10.993 -13.480 1.00 74.44 88 THR A N 1
ATOM 760 C CA . THR A 1 88 ? -2.481 -10.877 -14.902 1.00 74.44 88 THR A CA 1
ATOM 761 C C . THR A 1 88 ? -0.997 -11.056 -15.193 1.00 74.44 88 THR A C 1
ATOM 763 O O . THR A 1 88 ? -0.640 -11.403 -16.315 1.00 74.44 88 THR A O 1
ATOM 766 N N . SER A 1 89 ? -0.115 -10.902 -14.204 1.00 67.19 89 SER A N 1
ATOM 767 C CA . SER A 1 89 ? 1.323 -11.145 -14.387 1.00 67.19 89 SER A CA 1
ATOM 768 C C . SER A 1 89 ? 1.690 -12.630 -14.434 1.00 67.19 89 SER A C 1
ATOM 770 O O . SER A 1 89 ? 2.870 -12.959 -14.487 1.00 67.19 89 SER A O 1
ATOM 772 N N . GLY A 1 90 ? 0.717 -13.542 -14.378 1.00 63.62 90 GLY A N 1
ATOM 773 C CA . GLY A 1 90 ? 0.962 -14.982 -14.412 1.00 63.62 90 GLY A CA 1
ATOM 774 C C . GLY A 1 90 ? 1.335 -15.598 -13.062 1.00 63.62 90 GLY A C 1
ATOM 775 O O . GLY A 1 90 ? 1.391 -16.826 -12.971 1.00 63.62 90 GLY A O 1
ATOM 776 N N . TRP A 1 91 ? 1.513 -14.794 -12.006 1.00 62.25 91 TRP A N 1
ATOM 777 C CA . TRP A 1 91 ? 1.757 -15.299 -10.650 1.00 62.25 91 TRP A CA 1
ATOM 778 C C . TRP A 1 91 ? 0.621 -16.200 -10.158 1.00 62.25 91 TRP A C 1
ATOM 780 O O . TRP A 1 91 ? 0.886 -17.297 -9.668 1.00 62.25 91 TRP A O 1
ATOM 790 N N . GLY A 1 92 ? -0.637 -15.790 -10.367 1.00 58.56 92 GLY A N 1
ATOM 791 C CA . GLY A 1 92 ? -1.816 -16.603 -10.033 1.00 58.56 92 GLY A CA 1
ATOM 792 C C . GLY A 1 92 ? -1.890 -17.937 -10.790 1.00 58.56 92 GLY A C 1
ATOM 793 O O . GLY A 1 92 ? -2.485 -18.892 -10.301 1.00 58.56 92 GLY A O 1
ATOM 794 N N . ASN A 1 93 ? -1.214 -18.031 -11.940 1.00 60.03 93 ASN A N 1
ATOM 795 C CA . ASN A 1 93 ? -1.126 -19.240 -12.763 1.00 60.03 93 ASN A CA 1
ATOM 796 C C . ASN A 1 93 ? 0.131 -20.075 -12.463 1.00 60.03 93 ASN A C 1
ATOM 798 O O . ASN A 1 93 ? 0.417 -21.042 -13.168 1.00 60.03 93 ASN A O 1
ATOM 802 N N . GLY A 1 94 ? 0.919 -19.693 -11.451 1.00 54.12 94 GLY A N 1
ATOM 803 C CA . GLY A 1 94 ? 2.160 -20.379 -11.100 1.00 54.12 94 GLY A CA 1
ATOM 804 C C . GLY A 1 94 ? 3.285 -20.198 -12.124 1.00 54.12 94 GLY A C 1
ATOM 805 O O . GLY A 1 94 ? 4.204 -21.018 -12.146 1.00 54.12 94 GLY A O 1
ATOM 806 N N . ILE A 1 95 ? 3.241 -19.149 -12.958 1.00 53.72 95 ILE A N 1
ATOM 807 C CA . ILE A 1 95 ? 4.346 -18.773 -13.851 1.00 53.72 95 ILE A CA 1
ATOM 808 C C . ILE A 1 95 ? 5.457 -18.155 -12.995 1.00 53.72 95 ILE A C 1
ATOM 810 O O . ILE A 1 95 ? 5.292 -17.085 -12.419 1.00 53.72 95 ILE A O 1
ATOM 814 N N . ARG A 1 96 ? 6.600 -18.844 -12.914 1.00 54.28 96 ARG A N 1
ATOM 815 C CA . ARG A 1 96 ? 7.741 -18.515 -12.031 1.00 54.28 96 ARG A CA 1
ATOM 816 C C . ARG A 1 96 ? 8.925 -17.896 -12.777 1.00 54.28 96 ARG A C 1
ATOM 818 O O . ARG A 1 96 ? 10.049 -17.915 -12.289 1.00 54.28 96 ARG A O 1
ATOM 825 N N . ASN A 1 97 ? 8.690 -17.410 -13.992 1.00 54.41 97 ASN A N 1
ATOM 826 C CA . ASN A 1 97 ? 9.735 -16.835 -14.825 1.00 54.41 97 ASN A CA 1
ATOM 827 C C . ASN A 1 97 ? 9.677 -15.314 -14.734 1.00 54.41 97 ASN A C 1
ATOM 829 O O . ASN A 1 97 ? 8.692 -14.728 -15.164 1.00 54.41 97 ASN A O 1
ATOM 833 N N . TYR A 1 98 ? 10.723 -14.677 -14.217 1.00 55.00 98 TYR A N 1
ATOM 834 C CA . TYR A 1 98 ? 10.778 -13.219 -14.120 1.00 55.00 98 TYR A CA 1
ATOM 835 C C . TYR A 1 98 ? 11.126 -12.523 -15.449 1.00 55.00 98 TYR A C 1
ATOM 837 O O . TYR A 1 98 ? 11.241 -11.302 -15.510 1.00 55.00 98 TYR A O 1
ATOM 845 N N . ASN A 1 99 ? 11.254 -13.280 -16.541 1.00 63.22 99 ASN A N 1
ATOM 846 C CA . ASN A 1 99 ? 11.311 -12.725 -17.881 1.00 63.22 99 ASN A CA 1
ATOM 847 C C . ASN A 1 99 ? 10.034 -11.915 -18.168 1.00 63.22 99 ASN A C 1
ATOM 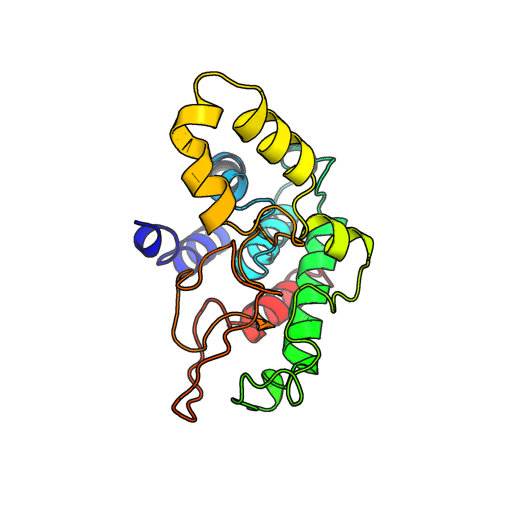849 O O . ASN A 1 99 ? 8.945 -12.473 -18.316 1.00 63.22 99 ASN A O 1
ATOM 853 N N . LEU A 1 100 ? 10.190 -10.596 -18.307 1.00 60.84 100 LEU A N 1
ATOM 854 C CA . LEU A 1 100 ? 9.093 -9.661 -18.566 1.00 60.84 100 LEU A CA 1
ATOM 855 C C . LEU A 1 100 ? 8.332 -9.962 -19.864 1.00 60.84 100 LEU A C 1
ATOM 857 O O . LEU A 1 100 ? 7.154 -9.643 -19.957 1.00 60.84 100 LEU A O 1
ATOM 861 N N . THR A 1 101 ? 8.941 -10.646 -20.839 1.00 67.44 101 THR A N 1
ATOM 862 C CA . THR A 1 101 ? 8.211 -11.106 -22.040 1.00 67.44 101 THR A CA 1
ATOM 863 C C . THR A 1 101 ? 7.147 -12.163 -21.721 1.00 67.44 101 THR A C 1
ATOM 865 O O . THR A 1 101 ? 6.180 -12.302 -22.464 1.00 67.44 101 THR A O 1
ATOM 868 N N . MET A 1 102 ? 7.292 -12.883 -20.604 1.00 61.56 102 MET A N 1
ATOM 869 C CA . MET A 1 102 ? 6.320 -13.858 -20.096 1.00 61.56 102 MET A CA 1
ATOM 870 C C . MET A 1 102 ? 5.427 -13.283 -18.988 1.00 61.56 102 MET A C 1
ATOM 872 O O . MET A 1 102 ? 4.392 -13.869 -18.674 1.00 61.56 102 MET A O 1
ATOM 876 N N . ARG A 1 103 ? 5.827 -12.154 -18.389 1.00 64.25 103 ARG A N 1
ATOM 877 C CA . ARG A 1 103 ? 5.121 -11.463 -17.302 1.00 64.25 103 ARG A CA 1
ATOM 878 C C . ARG A 1 103 ? 5.068 -9.949 -17.561 1.00 64.25 103 ARG A C 1
ATOM 880 O O . ARG A 1 103 ? 5.627 -9.179 -16.779 1.00 64.25 103 ARG A O 1
ATOM 887 N N . PRO A 1 104 ? 4.410 -9.498 -18.642 1.00 65.44 104 PRO A N 1
ATOM 888 C CA . PRO A 1 104 ? 4.483 -8.101 -19.078 1.00 65.44 104 PRO A CA 1
ATOM 889 C C . PRO A 1 104 ? 3.944 -7.123 -18.028 1.00 65.44 104 PRO A C 1
ATOM 891 O O . PRO A 1 104 ? 4.494 -6.040 -17.868 1.00 65.44 104 PRO A O 1
ATOM 894 N N . ASN A 1 105 ? 2.950 -7.545 -17.239 1.00 70.31 105 ASN A N 1
ATOM 895 C CA . ASN A 1 105 ? 2.312 -6.713 -16.213 1.00 70.31 105 ASN A CA 1
ATOM 896 C C . ASN A 1 105 ? 3.041 -6.730 -14.854 1.00 70.31 105 ASN A C 1
ATOM 898 O O . ASN A 1 105 ? 2.478 -6.366 -13.825 1.00 70.31 105 ASN A O 1
ATOM 902 N N . SER A 1 106 ? 4.283 -7.221 -14.825 1.00 64.94 106 SER A N 1
ATOM 903 C CA . SER A 1 106 ? 5.109 -7.327 -13.618 1.00 64.94 106 SER A CA 1
ATOM 904 C C . SER A 1 106 ? 6.002 -6.105 -13.392 1.00 64.94 106 SER A C 1
ATOM 906 O O . SER A 1 106 ? 7.087 -6.241 -12.831 1.00 64.94 106 SER A O 1
ATOM 908 N N . THR A 1 107 ? 5.587 -4.935 -13.879 1.00 65.44 107 THR A N 1
ATOM 909 C CA . THR A 1 107 ? 6.378 -3.701 -13.805 1.00 65.44 107 THR A CA 1
ATOM 910 C C . THR A 1 107 ? 5.516 -2.514 -13.408 1.00 65.44 107 THR A C 1
ATOM 912 O O . THR A 1 107 ? 4.339 -2.441 -13.773 1.00 65.44 107 THR A O 1
ATOM 915 N N . ARG A 1 108 ? 6.112 -1.529 -12.739 1.00 64.94 108 ARG A N 1
ATOM 916 C CA . ARG A 1 108 ? 5.472 -0.243 -12.390 1.00 64.94 108 ARG A CA 1
ATOM 917 C C . ARG A 1 108 ? 4.851 0.488 -13.581 1.00 64.94 108 ARG A C 1
ATOM 919 O O . ARG A 1 108 ? 3.786 1.079 -13.459 1.00 64.94 108 ARG A O 1
ATOM 926 N N . ALA A 1 109 ? 5.427 0.324 -14.771 1.00 65.69 109 ALA A N 1
ATOM 927 C CA . ALA A 1 109 ? 4.929 0.923 -16.009 1.00 65.69 109 ALA A CA 1
ATOM 928 C C . ALA A 1 109 ? 3.567 0.377 -16.497 1.00 65.69 109 ALA A C 1
ATOM 930 O O . ALA A 1 109 ? 2.998 0.925 -17.436 1.00 65.69 109 ALA A O 1
ATOM 931 N N . THR A 1 110 ? 3.049 -0.699 -15.897 1.00 66.31 110 THR A N 1
ATOM 932 C CA . THR A 1 110 ? 1.842 -1.409 -16.370 1.00 66.31 110 THR A CA 1
ATOM 933 C C . THR A 1 110 ? 0.625 -1.276 -15.453 1.00 66.31 110 THR A C 1
ATOM 935 O O . THR A 1 110 ? -0.294 -2.085 -15.542 1.00 66.31 110 THR A O 1
ATOM 938 N N . SER A 1 111 ? 0.604 -0.259 -14.583 1.00 65.62 111 SER A N 1
ATOM 939 C CA . SER A 1 111 ? -0.546 0.063 -13.720 1.00 65.62 111 SER A CA 1
ATOM 940 C C . SER A 1 111 ? -1.855 0.195 -14.497 1.00 65.62 111 SER A C 1
ATOM 942 O O . SER A 1 111 ? -1.876 0.799 -15.571 1.00 65.62 111 SER A O 1
ATOM 944 N N . LEU A 1 112 ? -2.964 -0.273 -13.918 1.00 69.94 112 LEU A N 1
ATOM 945 C CA . LEU A 1 112 ? -4.304 -0.027 -14.470 1.00 69.94 112 LEU A CA 1
ATOM 946 C C . LEU A 1 112 ? -4.761 1.423 -14.321 1.00 69.94 112 LEU A C 1
ATOM 948 O O . LEU A 1 112 ? -5.612 1.882 -15.083 1.00 69.94 112 LEU A O 1
ATOM 952 N N . ASN A 1 113 ? -4.225 2.124 -13.326 1.00 70.75 113 ASN A N 1
ATOM 953 C CA . ASN A 1 113 ? -4.559 3.508 -13.045 1.00 70.75 113 ASN A CA 1
ATOM 954 C C . ASN A 1 113 ? -3.340 4.398 -13.376 1.00 70.75 113 ASN A C 1
ATOM 956 O O . ASN A 1 113 ? -2.294 4.256 -12.729 1.00 70.75 113 ASN A O 1
ATOM 960 N N . PRO A 1 114 ? -3.451 5.291 -14.382 1.00 71.50 114 PRO A N 1
ATOM 961 C CA . PRO A 1 114 ? -2.371 6.191 -14.786 1.00 71.50 114 PRO A CA 1
ATOM 962 C C . PRO A 1 114 ? -1.932 7.176 -13.699 1.00 71.50 114 PRO A C 1
ATOM 964 O O . PRO A 1 114 ? -0.737 7.440 -13.582 1.00 71.50 114 PRO A O 1
ATOM 967 N N . ASP A 1 115 ? -2.862 7.686 -12.888 1.00 73.81 115 ASP A N 1
ATOM 968 C CA . ASP A 1 115 ? -2.547 8.632 -11.808 1.00 73.81 115 ASP A CA 1
ATOM 969 C C . ASP A 1 115 ? -1.714 7.937 -10.731 1.00 73.81 115 ASP A C 1
ATOM 971 O O . ASP A 1 115 ? -0.706 8.455 -10.258 1.00 73.81 115 ASP A O 1
ATOM 975 N N . ILE A 1 116 ? -2.076 6.693 -10.432 1.00 67.56 116 ILE A N 1
ATOM 976 C CA . ILE A 1 116 ? -1.333 5.822 -9.529 1.00 67.56 116 ILE A CA 1
ATOM 977 C C . ILE A 1 116 ? 0.049 5.468 -10.102 1.00 67.56 116 ILE A C 1
ATOM 979 O O . ILE A 1 116 ? 1.033 5.485 -9.369 1.00 67.56 116 ILE A O 1
ATOM 983 N N . ALA A 1 117 ? 0.159 5.193 -11.408 1.00 71.38 117 ALA A N 1
ATOM 984 C CA . ALA A 1 117 ? 1.456 4.963 -12.057 1.00 71.38 117 ALA A CA 1
ATOM 985 C C . ALA A 1 117 ? 2.376 6.187 -11.934 1.00 71.38 117 ALA A C 1
ATOM 987 O O . ALA A 1 117 ? 3.573 6.049 -11.684 1.00 71.38 117 ALA A O 1
ATOM 988 N N . ALA A 1 118 ? 1.808 7.389 -12.083 1.00 73.44 118 ALA A N 1
ATOM 989 C CA . ALA A 1 118 ? 2.533 8.642 -11.928 1.00 73.44 118 ALA A CA 1
ATOM 990 C C . ALA A 1 118 ? 3.017 8.853 -10.485 1.00 73.44 118 ALA A C 1
ATOM 992 O O . ALA A 1 118 ? 4.111 9.382 -10.294 1.00 73.44 118 ALA A O 1
ATOM 993 N N . MET A 1 119 ? 2.264 8.379 -9.484 1.00 69.94 119 MET A N 1
ATOM 994 C CA . MET A 1 119 ? 2.709 8.375 -8.087 1.00 69.94 119 MET A CA 1
ATOM 995 C C . MET A 1 119 ? 3.905 7.447 -7.848 1.00 69.94 119 MET A C 1
ATOM 997 O O . MET A 1 119 ? 4.631 7.681 -6.897 1.00 69.94 119 MET A O 1
ATOM 1001 N N . GLU A 1 120 ? 4.158 6.423 -8.674 1.00 66.94 120 GLU A N 1
ATOM 1002 C CA . GLU A 1 120 ? 5.300 5.505 -8.483 1.00 66.94 120 GLU A CA 1
ATOM 1003 C C . GLU A 1 120 ? 6.639 6.069 -8.973 1.00 66.94 120 GLU A C 1
ATOM 1005 O O . GLU A 1 120 ? 7.703 5.518 -8.661 1.00 66.94 120 GLU A O 1
ATOM 1010 N N . ILE A 1 121 ? 6.586 7.136 -9.768 1.00 69.12 121 ILE A N 1
ATOM 1011 C CA . ILE A 1 121 ? 7.743 7.786 -10.372 1.00 69.12 121 ILE A CA 1
ATOM 1012 C C . ILE A 1 121 ? 8.197 8.915 -9.453 1.00 69.12 121 ILE A C 1
ATOM 1014 O O . ILE A 1 121 ? 7.389 9.693 -8.961 1.00 69.12 121 ILE A O 1
ATOM 1018 N N . SER A 1 122 ? 9.506 9.034 -9.239 1.00 65.44 122 SER A N 1
ATOM 1019 C CA . SER A 1 122 ? 10.098 10.158 -8.512 1.00 65.44 122 SER A CA 1
ATOM 1020 C C . SER A 1 122 ? 9.707 11.494 -9.158 1.00 65.44 122 SER A C 1
ATOM 1022 O O . SER A 1 122 ? 10.188 11.799 -10.254 1.00 65.44 122 SER A O 1
ATOM 1024 N N . PRO A 1 123 ? 8.936 12.362 -8.477 1.00 62.09 123 PRO A N 1
ATOM 1025 C CA . PRO A 1 123 ? 8.694 13.714 -8.970 1.00 62.09 123 PRO A CA 1
ATOM 1026 C C . PRO A 1 123 ? 9.900 14.634 -8.710 1.00 62.09 123 PRO A C 1
ATOM 1028 O O . PRO A 1 123 ? 9.890 15.805 -9.080 1.00 62.09 123 PRO A O 1
ATOM 1031 N N . LEU A 1 124 ? 10.940 14.129 -8.035 1.00 67.31 124 LEU A N 1
ATOM 1032 C CA . LEU A 1 124 ? 12.016 14.931 -7.462 1.00 67.31 124 LEU A CA 1
ATOM 1033 C C . LEU A 1 124 ? 13.334 14.818 -8.220 1.00 67.31 124 LEU A C 1
ATOM 1035 O O . LEU A 1 124 ? 14.308 15.396 -7.750 1.00 67.31 124 LEU A O 1
ATOM 1039 N N . ASN A 1 125 ? 13.405 14.125 -9.362 1.00 71.06 125 ASN A N 1
ATOM 1040 C CA . ASN A 1 125 ? 14.671 13.981 -10.097 1.00 71.06 125 ASN A CA 1
ATOM 1041 C C . ASN A 1 125 ? 15.333 15.343 -10.348 1.00 71.06 125 ASN A C 1
ATOM 1043 O O . ASN A 1 125 ? 16.503 15.508 -10.027 1.00 71.06 125 ASN A O 1
ATOM 1047 N N . ALA A 1 126 ? 14.560 16.351 -10.764 1.00 75.31 126 ALA A N 1
ATOM 1048 C CA . ALA A 1 126 ? 15.052 17.719 -10.939 1.00 75.31 126 ALA A CA 1
ATOM 1049 C C . ALA A 1 126 ? 15.574 18.359 -9.637 1.00 75.31 126 ALA A C 1
ATOM 1051 O O . ALA A 1 126 ? 16.564 19.079 -9.660 1.00 75.31 126 ALA A O 1
ATOM 1052 N N . LYS A 1 127 ? 14.941 18.079 -8.490 1.00 78.25 127 LYS A N 1
ATOM 1053 C CA . LYS A 1 127 ? 15.370 18.580 -7.174 1.00 78.25 127 LYS A CA 1
ATOM 1054 C C . LYS A 1 127 ? 16.650 17.893 -6.691 1.00 78.25 127 LYS A C 1
ATOM 1056 O O . LYS A 1 127 ? 17.487 18.533 -6.067 1.00 78.25 127 LYS A O 1
ATOM 1061 N N . TRP A 1 128 ? 16.788 16.593 -6.941 1.00 77.88 128 TRP A N 1
ATOM 1062 C CA . TRP A 1 128 ? 17.995 15.837 -6.614 1.00 77.88 128 TRP A CA 1
ATOM 1063 C C . TRP A 1 128 ? 19.164 16.254 -7.513 1.00 77.88 128 TRP A C 1
ATOM 1065 O O . TRP A 1 128 ? 20.257 16.460 -6.997 1.00 77.88 128 TRP A O 1
ATOM 1075 N N . LEU A 1 129 ? 18.918 16.454 -8.814 1.00 79.75 129 LEU A N 1
ATOM 1076 C CA . LEU A 1 129 ? 19.881 17.020 -9.764 1.00 79.75 129 LEU A CA 1
ATOM 1077 C C . LEU A 1 129 ? 20.351 18.396 -9.289 1.00 79.75 129 LEU A C 1
ATOM 1079 O O . LEU A 1 129 ? 21.541 18.584 -9.064 1.00 79.75 129 LEU A O 1
ATOM 1083 N N . ASP A 1 130 ? 19.419 19.308 -9.000 1.00 84.75 130 ASP A N 1
ATOM 1084 C CA . ASP A 1 130 ? 19.740 20.636 -8.466 1.00 84.75 130 ASP A CA 1
ATOM 1085 C C . ASP A 1 130 ? 20.536 20.563 -7.153 1.00 84.75 130 ASP A C 1
ATOM 1087 O O . ASP A 1 130 ? 21.504 21.294 -6.960 1.00 84.75 130 ASP A O 1
ATOM 1091 N N . PHE A 1 131 ? 20.192 19.635 -6.258 1.00 85.25 131 PHE A N 1
ATOM 1092 C CA . PHE A 1 131 ? 20.961 19.423 -5.037 1.00 85.25 131 PHE A CA 1
ATOM 1093 C C . PHE A 1 131 ? 22.397 18.968 -5.337 1.00 85.25 131 PHE A C 1
ATOM 1095 O O . PHE A 1 131 ? 23.335 19.558 -4.804 1.00 85.25 131 PHE A O 1
ATOM 1102 N N . PHE A 1 132 ? 22.594 17.951 -6.176 1.00 85.62 132 PHE A N 1
ATOM 1103 C CA . PHE A 1 132 ? 23.932 17.440 -6.489 1.00 85.62 132 PHE A CA 1
ATOM 1104 C C . PHE A 1 132 ? 24.785 18.444 -7.279 1.00 85.62 132 PHE A C 1
ATOM 1106 O O . PHE A 1 132 ? 25.992 18.510 -7.052 1.00 85.62 132 PHE A O 1
ATOM 1113 N N . GLU A 1 133 ? 24.174 19.245 -8.152 1.00 84.56 133 GLU A N 1
ATOM 1114 C CA . GLU A 1 133 ? 24.872 20.205 -9.015 1.00 84.56 133 GLU A CA 1
ATOM 1115 C C . GLU A 1 133 ? 25.127 21.556 -8.333 1.00 84.56 133 GLU A C 1
ATOM 1117 O O . GLU A 1 133 ? 26.206 22.130 -8.489 1.00 84.56 133 GLU A O 1
ATOM 1122 N N . ASN A 1 134 ? 24.168 22.060 -7.548 1.00 86.69 134 ASN A N 1
ATOM 1123 C CA . ASN A 1 134 ? 24.162 23.452 -7.083 1.00 86.69 134 ASN A CA 1
ATOM 1124 C C . ASN A 1 134 ? 24.295 23.613 -5.557 1.00 86.69 134 ASN A C 1
ATOM 1126 O O . ASN A 1 134 ? 24.453 24.736 -5.070 1.00 86.69 134 ASN A O 1
ATOM 1130 N N . ASN A 1 135 ? 24.269 22.529 -4.770 1.00 91.44 135 ASN A N 1
ATOM 1131 C CA . ASN A 1 135 ? 24.466 22.588 -3.318 1.00 91.44 135 ASN A CA 1
ATOM 1132 C C . ASN A 1 135 ? 25.903 22.214 -2.906 1.00 91.44 135 ASN A C 1
ATOM 1134 O O . ASN A 1 135 ? 26.461 21.215 -3.357 1.00 91.44 135 ASN A O 1
ATOM 1138 N N . VAL A 1 136 ? 26.491 22.961 -1.962 1.00 89.94 136 VAL A N 1
ATOM 1139 C CA . VAL A 1 136 ? 27.852 22.689 -1.453 1.00 89.94 136 VAL A CA 1
ATOM 1140 C C . VAL A 1 136 ? 27.977 21.298 -0.824 1.00 89.94 136 VAL A C 1
ATOM 1142 O O . VAL A 1 136 ? 29.009 20.658 -0.975 1.00 89.94 136 VAL A O 1
ATOM 1145 N N . TYR A 1 137 ? 26.932 20.808 -0.153 1.00 85.56 137 TYR A N 1
ATOM 1146 C CA . TYR A 1 137 ? 26.919 19.452 0.387 1.00 85.56 137 TYR A CA 1
ATOM 1147 C C . TYR A 1 137 ? 26.604 18.429 -0.697 1.00 85.56 137 TYR A C 1
ATOM 1149 O O . TYR A 1 137 ? 27.263 17.399 -0.754 1.00 85.56 137 TYR A O 1
ATOM 1157 N N . GLY A 1 138 ? 25.644 18.715 -1.577 1.00 82.12 138 GLY A N 1
ATOM 1158 C CA . GLY A 1 138 ? 25.289 17.806 -2.666 1.00 82.12 138 GLY A CA 1
ATOM 1159 C C . GLY A 1 138 ? 26.453 17.526 -3.614 1.00 82.12 138 GLY A C 1
ATOM 1160 O O . GLY A 1 138 ? 26.695 16.368 -3.933 1.00 82.12 138 GLY A O 1
ATOM 1161 N N . SER A 1 139 ? 27.259 18.532 -3.958 1.00 84.00 139 SER A N 1
ATOM 1162 C CA . SER A 1 139 ? 28.430 18.353 -4.833 1.00 84.00 139 SER A CA 1
ATOM 1163 C C . SER A 1 139 ? 29.485 17.394 -4.260 1.00 84.00 139 SER A C 1
ATOM 1165 O O . SER A 1 139 ? 30.104 16.644 -5.019 1.00 84.00 139 SER A O 1
ATOM 1167 N N . LEU A 1 140 ? 29.632 17.318 -2.929 1.00 87.06 140 LEU A N 1
ATOM 1168 C CA . LEU A 1 140 ? 30.491 16.329 -2.253 1.00 87.06 140 LEU A CA 1
ATOM 1169 C C . LEU A 1 140 ? 29.976 14.888 -2.413 1.00 87.06 140 LEU A C 1
ATOM 1171 O O . LEU A 1 140 ? 30.755 13.938 -2.338 1.00 87.06 140 LEU A O 1
ATOM 1175 N N . PHE A 1 141 ? 28.671 14.730 -2.638 1.00 84.00 141 PHE A N 1
ATOM 1176 C CA . PHE A 1 141 ? 27.993 13.455 -2.868 1.00 84.00 141 PHE A CA 1
ATOM 1177 C C . PHE A 1 141 ? 27.558 13.271 -4.328 1.00 84.00 141 PHE A C 1
ATOM 1179 O O . PHE A 1 141 ? 26.744 12.399 -4.607 1.00 84.00 141 PHE A O 1
ATOM 1186 N N . SER A 1 142 ? 28.103 14.048 -5.269 1.00 79.81 142 SER A N 1
ATOM 1187 C CA . SER A 1 142 ? 27.770 13.961 -6.703 1.00 79.81 142 SER A CA 1
ATOM 1188 C C . SER A 1 142 ? 27.947 12.549 -7.278 1.00 79.81 142 SER A C 1
ATOM 1190 O O . SER A 1 142 ? 27.121 12.100 -8.069 1.00 79.81 142 SER A O 1
ATOM 1192 N N . TRP A 1 143 ? 28.934 11.794 -6.783 1.00 79.19 143 TRP A N 1
ATOM 1193 C CA . TRP A 1 143 ? 29.148 10.377 -7.107 1.00 79.19 143 TRP A CA 1
ATOM 1194 C C . TRP A 1 143 ? 27.937 9.477 -6.793 1.00 79.19 143 TRP A C 1
ATOM 1196 O O . TRP A 1 143 ? 27.767 8.429 -7.410 1.00 79.19 143 TRP A O 1
ATOM 1206 N N . MET A 1 144 ? 27.065 9.865 -5.854 1.00 73.75 144 MET A N 1
ATOM 1207 C CA . MET A 1 144 ? 25.810 9.149 -5.605 1.00 73.75 144 MET A CA 1
ATOM 1208 C C . MET A 1 144 ? 24.802 9.344 -6.738 1.00 73.75 144 MET A C 1
ATOM 1210 O O . MET A 1 144 ? 24.050 8.419 -7.032 1.00 73.75 144 MET A O 1
ATOM 1214 N N . GLY A 1 145 ? 24.781 10.518 -7.375 1.00 68.69 145 GLY A N 1
ATOM 1215 C CA . GLY A 1 145 ? 23.930 10.780 -8.537 1.00 68.69 145 GLY A CA 1
ATOM 1216 C C . GLY A 1 145 ? 24.256 9.839 -9.699 1.00 68.69 145 GLY A C 1
AT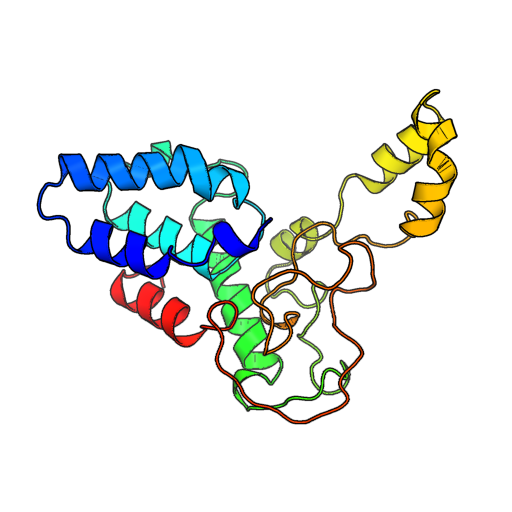OM 1217 O O . GLY A 1 145 ? 23.343 9.279 -10.304 1.00 68.69 145 GLY A O 1
ATOM 1218 N N . GLU A 1 146 ? 25.548 9.583 -9.930 1.00 69.62 146 GLU A N 1
ATOM 1219 C CA . GLU A 1 146 ? 26.030 8.616 -10.928 1.00 69.62 146 GLU A CA 1
ATOM 1220 C C . GLU A 1 146 ? 25.613 7.173 -10.595 1.00 69.62 146 GLU A C 1
ATOM 1222 O O . GLU A 1 146 ? 25.245 6.412 -11.485 1.00 69.62 146 GLU A O 1
ATOM 1227 N N . LEU A 1 147 ? 25.613 6.791 -9.311 1.00 69.00 147 LEU A N 1
ATOM 1228 C CA . LEU A 1 147 ? 25.181 5.455 -8.871 1.00 69.00 147 LEU A CA 1
ATOM 1229 C C . LEU A 1 147 ? 23.672 5.228 -8.993 1.00 69.00 147 LEU A C 1
ATOM 1231 O O . LEU A 1 147 ? 23.234 4.090 -9.154 1.00 69.00 147 LEU A O 1
ATOM 1235 N N . ILE A 1 148 ? 22.882 6.291 -8.853 1.00 67.19 148 ILE A N 1
ATOM 1236 C CA . ILE A 1 148 ? 21.417 6.232 -8.849 1.00 67.19 148 ILE A CA 1
ATOM 1237 C C . ILE A 1 148 ? 20.850 6.366 -10.270 1.00 67.19 148 ILE A C 1
ATOM 1239 O O . ILE A 1 148 ? 19.677 6.075 -10.476 1.00 67.19 148 ILE A O 1
ATOM 1243 N N . ASP A 1 149 ? 21.664 6.728 -11.268 1.00 69.88 149 ASP A N 1
ATOM 1244 C CA . ASP A 1 149 ? 21.225 6.867 -12.665 1.00 69.88 149 ASP A CA 1
ATOM 1245 C C . ASP A 1 149 ? 20.090 7.919 -12.774 1.00 69.88 149 ASP A C 1
ATOM 1247 O O . ASP A 1 149 ? 19.021 7.689 -13.347 1.00 69.88 149 ASP A O 1
ATOM 1251 N N . ILE A 1 150 ? 20.298 9.080 -12.136 1.00 71.69 150 ILE A N 1
ATOM 1252 C CA . ILE A 1 150 ? 19.278 10.115 -11.864 1.00 71.69 150 ILE A CA 1
ATOM 1253 C C . ILE A 1 150 ? 18.551 10.659 -13.109 1.00 71.69 150 ILE A C 1
ATOM 1255 O O . ILE A 1 150 ? 17.417 11.134 -13.010 1.00 71.69 150 ILE A O 1
ATOM 1259 N N . ASP A 1 151 ? 19.176 10.531 -14.280 1.00 69.75 151 ASP A N 1
ATOM 1260 C CA . ASP A 1 151 ? 18.633 10.939 -15.579 1.00 69.75 151 ASP A CA 1
ATOM 1261 C C . ASP A 1 151 ? 17.546 9.991 -16.110 1.00 69.75 151 ASP A C 1
ATOM 1263 O O . ASP A 1 151 ? 16.845 10.301 -17.077 1.00 69.75 151 ASP A O 1
ATOM 1267 N N . LYS A 1 152 ? 17.385 8.816 -15.494 1.00 69.00 152 LYS A N 1
ATOM 1268 C CA . LYS A 1 152 ? 16.338 7.847 -15.832 1.00 69.00 152 LYS A CA 1
ATOM 1269 C C . LYS A 1 152 ? 15.120 8.005 -14.933 1.00 69.00 152 LYS A C 1
ATOM 1271 O O . LYS A 1 152 ? 15.171 8.581 -13.849 1.00 69.00 152 LYS A O 1
ATOM 1276 N N . VAL A 1 153 ? 13.997 7.447 -15.385 1.00 69.56 153 VAL A N 1
ATOM 1277 C CA . VAL A 1 153 ? 12.790 7.318 -14.561 1.00 69.56 153 VAL A CA 1
ATOM 1278 C C . VAL A 1 153 ? 13.133 6.477 -13.333 1.00 69.56 153 VAL A C 1
ATOM 1280 O O . VAL A 1 153 ? 13.446 5.294 -13.457 1.00 69.56 153 VAL A O 1
ATOM 1283 N N . GLN A 1 154 ? 13.083 7.111 -12.163 1.00 67.00 154 GLN A N 1
ATOM 1284 C CA . GLN A 1 154 ? 13.386 6.486 -10.882 1.00 67.00 154 GLN A CA 1
ATOM 1285 C C . GLN A 1 154 ? 12.099 6.068 -10.185 1.00 67.00 154 GLN A C 1
ATOM 1287 O O . GLN A 1 154 ? 11.164 6.860 -10.054 1.00 67.00 154 GLN A O 1
ATOM 1292 N N . TYR A 1 155 ? 12.085 4.840 -9.683 1.00 63.47 155 TYR A N 1
ATOM 1293 C CA . TYR A 1 155 ? 10.942 4.238 -9.011 1.00 63.47 155 TYR A CA 1
ATOM 1294 C C . TYR A 1 155 ? 11.234 4.106 -7.511 1.00 63.47 155 TYR A C 1
ATOM 1296 O O . TYR A 1 155 ? 11.475 3.021 -6.987 1.00 63.47 155 TYR A O 1
ATOM 1304 N N . LEU A 1 156 ? 11.218 5.241 -6.806 1.00 59.59 156 LEU A N 1
ATOM 1305 C CA . LEU A 1 156 ? 11.675 5.348 -5.410 1.00 59.59 156 LEU A CA 1
ATOM 1306 C C . LEU A 1 156 ? 10.752 4.674 -4.387 1.00 59.59 156 LEU A C 1
ATOM 1308 O O . LEU A 1 156 ? 11.152 4.439 -3.241 1.00 59.59 156 LEU A O 1
ATOM 1312 N N . PHE A 1 157 ? 9.522 4.360 -4.788 1.00 60.25 157 PHE A N 1
ATOM 1313 C CA . PHE A 1 157 ? 8.583 3.634 -3.943 1.00 60.25 157 PHE A CA 1
ATOM 1314 C C . PHE A 1 157 ? 8.992 2.158 -3.793 1.00 60.25 157 PHE A C 1
ATOM 1316 O O . PHE A 1 157 ? 9.829 1.662 -4.552 1.00 60.25 157 PHE A O 1
AT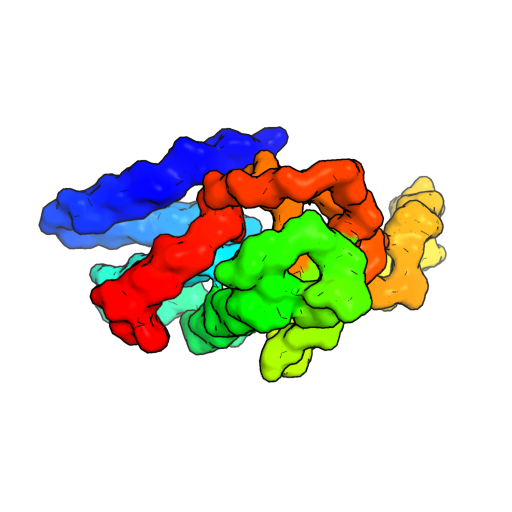OM 1323 N N . PRO A 1 158 ? 8.491 1.437 -2.783 1.00 58.28 158 PRO A N 1
ATOM 1324 C CA . PRO A 1 158 ? 8.745 0.003 -2.640 1.00 58.28 158 PRO A CA 1
ATOM 1325 C C . PRO A 1 158 ? 8.240 -0.829 -3.828 1.00 58.28 158 PRO A C 1
ATOM 1327 O O . PRO A 1 158 ? 7.372 -0.391 -4.576 1.00 58.28 158 PRO A O 1
ATOM 1330 N N . LEU A 1 159 ? 8.809 -2.027 -4.013 1.00 57.81 159 LEU A N 1
ATOM 1331 C CA . LEU A 1 159 ? 8.381 -2.975 -5.054 1.00 57.81 159 LEU A CA 1
ATOM 1332 C C . LEU A 1 159 ? 6.910 -3.367 -4.868 1.00 57.81 159 LEU A C 1
ATOM 1334 O O . LEU A 1 159 ? 6.468 -3.598 -3.743 1.00 57.81 159 LEU A O 1
ATOM 1338 N N . THR A 1 160 ? 6.184 -3.482 -5.976 1.00 62.06 160 THR A N 1
ATOM 1339 C CA . THR A 1 160 ? 4.794 -3.965 -6.010 1.00 62.06 160 THR A CA 1
ATOM 1340 C C . THR A 1 160 ? 4.727 -5.489 -5.854 1.00 62.06 160 THR A C 1
ATOM 1342 O O . THR A 1 160 ? 5.725 -6.186 -6.040 1.00 62.06 160 THR A O 1
ATOM 1345 N N . ILE A 1 161 ? 3.556 -6.058 -5.546 1.00 61.16 161 ILE A N 1
ATOM 1346 C CA . ILE A 1 161 ? 3.400 -7.514 -5.323 1.00 61.16 161 ILE A CA 1
ATOM 1347 C C . ILE A 1 161 ? 3.860 -8.345 -6.527 1.00 61.16 161 ILE A C 1
ATOM 1349 O O . ILE A 1 161 ? 4.407 -9.436 -6.387 1.00 61.16 161 ILE A O 1
ATOM 1353 N N . SER A 1 162 ? 3.681 -7.818 -7.738 1.00 57.47 162 SER A N 1
ATOM 1354 C CA . SER A 1 162 ? 4.119 -8.493 -8.954 1.00 57.47 162 SER A CA 1
ATOM 1355 C C . SER A 1 162 ? 5.641 -8.549 -9.093 1.00 57.47 162 SER A C 1
ATOM 1357 O O . SER A 1 162 ? 6.152 -9.444 -9.764 1.00 57.47 162 SER A O 1
ATOM 1359 N N . GLU A 1 163 ? 6.339 -7.633 -8.431 1.00 57.34 163 GLU A N 1
ATOM 1360 C CA . GLU A 1 163 ? 7.779 -7.394 -8.505 1.00 57.34 163 GLU A CA 1
ATOM 1361 C C . GLU A 1 163 ? 8.569 -8.085 -7.383 1.00 57.34 163 GLU A C 1
ATOM 1363 O O . GLU A 1 163 ? 9.785 -8.255 -7.495 1.00 57.34 163 GLU A O 1
ATOM 1368 N N . MET A 1 164 ? 7.893 -8.507 -6.310 1.00 56.22 164 MET A N 1
ATOM 1369 C CA . MET A 1 164 ? 8.527 -9.181 -5.180 1.00 56.22 164 MET A CA 1
ATOM 1370 C C . MET A 1 164 ? 8.936 -10.616 -5.521 1.00 56.22 164 MET A C 1
ATOM 1372 O O . MET A 1 164 ? 8.229 -11.357 -6.207 1.00 56.22 164 MET A O 1
ATOM 1376 N N . GLY A 1 165 ? 10.096 -11.030 -5.006 1.00 51.56 165 GLY A N 1
ATOM 1377 C CA . GLY A 1 165 ? 10.518 -12.420 -5.099 1.00 51.56 165 GLY A CA 1
ATOM 1378 C C . GLY A 1 165 ? 9.741 -13.316 -4.130 1.00 51.56 165 GLY A C 1
ATOM 1379 O O . GLY A 1 165 ? 9.431 -12.927 -3.008 1.00 51.56 165 GLY A O 1
ATOM 1380 N N . VAL A 1 166 ? 9.463 -14.550 -4.55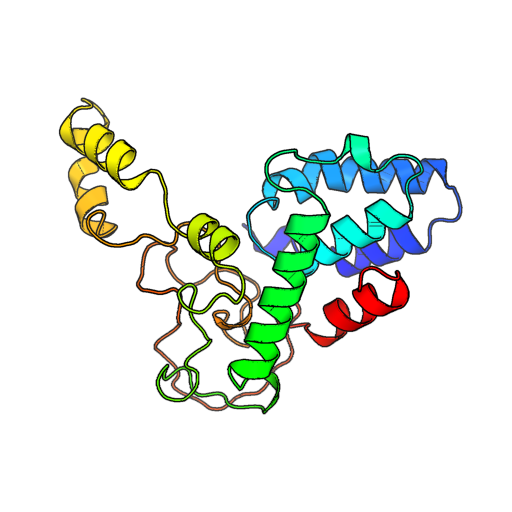5 1.00 47.44 166 VAL A N 1
ATOM 1381 C CA . VAL A 1 166 ? 8.596 -15.539 -3.871 1.00 47.44 166 VAL A CA 1
ATOM 1382 C C . VAL A 1 166 ? 9.042 -15.907 -2.441 1.00 47.44 166 VAL A C 1
ATOM 1384 O O . VAL A 1 166 ? 8.276 -16.498 -1.692 1.00 47.44 166 VAL A O 1
ATOM 1387 N N . HIS A 1 167 ? 10.268 -15.570 -2.044 1.00 47.28 167 HIS A N 1
ATOM 1388 C CA . HIS A 1 167 ? 10.881 -15.975 -0.775 1.00 47.28 167 HIS A CA 1
ATOM 1389 C C . HIS A 1 167 ? 11.261 -14.808 0.146 1.00 47.28 167 HIS A C 1
ATOM 1391 O O . HIS A 1 167 ? 11.785 -15.052 1.232 1.00 47.28 167 HIS A O 1
ATOM 1397 N N . HIS A 1 168 ? 10.990 -13.557 -0.238 1.00 48.06 168 HIS A N 1
ATOM 1398 C CA . HIS A 1 168 ? 11.479 -12.404 0.517 1.00 48.06 168 HIS A CA 1
ATOM 1399 C C . HIS A 1 168 ? 10.359 -11.689 1.260 1.00 48.06 168 HIS A C 1
ATOM 1401 O O . HIS A 1 168 ? 9.349 -11.305 0.682 1.00 48.06 168 HIS A O 1
ATOM 1407 N N . PHE A 1 169 ? 10.588 -11.474 2.555 1.00 39.16 169 PHE A N 1
ATOM 1408 C CA . PHE A 1 169 ? 9.777 -10.606 3.408 1.00 39.16 169 PHE A CA 1
ATOM 1409 C C . PHE A 1 169 ? 10.160 -9.126 3.260 1.00 39.16 169 PHE A C 1
ATOM 1411 O O . PHE A 1 169 ? 9.407 -8.239 3.649 1.00 39.16 169 PHE A O 1
ATOM 1418 N N . LEU A 1 170 ? 11.351 -8.860 2.711 1.00 39.88 170 LEU A N 1
ATOM 1419 C CA . LEU A 1 170 ? 11.967 -7.543 2.643 1.00 39.88 170 LEU A CA 1
ATOM 1420 C C . LEU A 1 170 ? 12.559 -7.249 1.274 1.00 39.88 170 LEU A C 1
ATOM 1422 O O . LEU A 1 170 ? 12.920 -8.140 0.512 1.00 39.88 170 LEU A O 1
ATOM 1426 N N . TRP A 1 171 ? 12.655 -5.951 1.006 1.00 46.91 171 TRP A N 1
ATOM 1427 C CA . TRP A 1 171 ? 13.243 -5.362 -0.185 1.00 46.91 171 TRP A CA 1
ATOM 1428 C C . TRP A 1 171 ? 14.712 -5.786 -0.311 1.00 46.91 171 TRP A C 1
ATOM 1430 O O . TRP A 1 171 ? 15.550 -5.310 0.449 1.00 46.91 171 TRP A O 1
ATOM 1440 N N . GLU A 1 172 ? 15.031 -6.667 -1.255 1.00 33.31 172 GLU A N 1
ATOM 1441 C CA . GLU A 1 172 ? 16.431 -7.013 -1.557 1.00 33.31 172 GLU A CA 1
ATOM 1442 C C . GLU A 1 172 ? 16.972 -6.309 -2.806 1.00 33.31 172 GLU A C 1
ATOM 1444 O O . GLU A 1 172 ? 18.185 -6.237 -2.986 1.00 33.31 172 GLU A O 1
ATOM 1449 N N . HIS A 1 173 ? 16.105 -5.707 -3.626 1.00 41.62 173 HIS A N 1
ATOM 1450 C CA . HIS A 1 173 ? 16.535 -4.955 -4.805 1.00 41.62 173 HIS A CA 1
ATOM 1451 C C . HIS A 1 173 ? 16.572 -3.458 -4.521 1.00 41.62 173 HIS A C 1
ATOM 1453 O O . HIS A 1 173 ? 15.673 -2.900 -3.885 1.00 41.62 173 HIS A O 1
ATOM 1459 N N . GLY A 1 174 ? 17.634 -2.802 -4.992 1.00 36.53 174 GLY A N 1
ATOM 1460 C CA . GLY A 1 174 ? 17.793 -1.361 -4.849 1.00 36.53 174 GLY A CA 1
ATOM 1461 C C . GLY A 1 174 ? 16.613 -0.623 -5.478 1.00 36.53 174 GLY A C 1
ATOM 1462 O O . GLY A 1 174 ? 16.263 -0.877 -6.628 1.00 36.53 174 GLY A O 1
ATOM 1463 N N . LYS A 1 175 ? 16.049 0.347 -4.748 1.00 44.16 175 LYS A N 1
ATOM 1464 C CA . LYS A 1 175 ? 14.955 1.244 -5.187 1.00 44.16 175 LYS A CA 1
ATOM 1465 C C . LYS A 1 175 ? 15.287 2.096 -6.430 1.00 44.16 175 LYS A C 1
ATOM 1467 O O . LYS A 1 175 ? 14.494 2.933 -6.838 1.00 44.16 175 LYS A O 1
ATOM 1472 N N . PHE A 1 176 ? 16.477 1.906 -6.989 1.00 42.06 176 PHE A N 1
ATOM 1473 C CA . PHE A 1 176 ? 17.088 2.709 -8.040 1.00 42.06 176 PHE A CA 1
ATOM 1474 C C . PHE A 1 176 ? 17.368 1.900 -9.325 1.00 42.06 176 PHE A C 1
ATOM 1476 O O . PHE A 1 176 ? 17.943 2.429 -10.267 1.00 42.06 176 PHE A O 1
ATOM 1483 N N . PHE A 1 177 ? 16.985 0.614 -9.392 1.00 44.12 177 PHE A N 1
ATOM 1484 C CA . PHE A 1 177 ? 17.242 -0.237 -10.563 1.00 44.12 177 PHE A CA 1
ATOM 1485 C C . PHE A 1 177 ? 15.979 -0.498 -11.409 1.00 44.12 177 PHE A C 1
ATOM 1487 O O . PHE A 1 177 ? 15.067 -1.210 -10.992 1.00 44.12 177 PHE A O 1
ATOM 1494 N N . GLY A 1 178 ? 15.973 0.004 -12.653 1.00 56.81 178 GLY A N 1
ATOM 1495 C CA . GLY A 1 178 ? 15.051 -0.404 -13.728 1.00 56.81 178 GLY A CA 1
ATOM 1496 C C . GLY A 1 178 ? 13.560 -0.118 -13.486 1.00 56.81 178 GLY A C 1
ATOM 1497 O O . GLY A 1 178 ? 13.196 0.711 -12.665 1.00 56.81 178 GLY A O 1
ATOM 1498 N N . THR A 1 179 ? 12.670 -0.813 -14.208 1.00 52.12 179 THR A N 1
ATOM 1499 C CA . THR A 1 179 ? 11.197 -0.698 -14.083 1.00 52.12 179 THR A CA 1
ATOM 1500 C C . THR A 1 179 ? 10.610 -1.494 -12.907 1.00 52.12 179 THR A C 1
ATOM 1502 O O . THR A 1 179 ? 9.442 -1.874 -12.960 1.00 52.12 179 THR A O 1
ATOM 1505 N N . GLY A 1 180 ? 11.419 -1.804 -11.887 1.00 47.28 180 GLY A N 1
ATOM 1506 C CA . GLY A 1 180 ? 10.980 -2.522 -10.689 1.00 47.28 180 GLY A CA 1
ATOM 1507 C C . GLY A 1 180 ? 10.914 -4.052 -10.787 1.00 47.28 180 GLY A C 1
ATOM 1508 O O . GLY A 1 180 ? 10.398 -4.667 -9.873 1.00 47.28 180 GLY A O 1
ATOM 1509 N N . GLY A 1 181 ? 11.442 -4.716 -11.818 1.00 46.25 181 GLY A N 1
ATOM 1510 C CA . GLY A 1 181 ? 11.416 -6.189 -11.918 1.00 46.25 181 GLY A CA 1
ATOM 1511 C C . GLY A 1 181 ? 12.722 -6.870 -11.483 1.00 46.25 181 GLY A C 1
ATOM 1512 O O . GLY A 1 181 ? 13.801 -6.403 -11.838 1.00 46.25 181 GLY A O 1
ATOM 1513 N N . ASN A 1 182 ? 12.646 -8.008 -10.779 1.00 46.44 182 ASN A N 1
ATOM 1514 C CA . ASN A 1 182 ? 13.803 -8.893 -10.579 1.00 46.44 182 ASN A CA 1
ATOM 1515 C C . ASN A 1 182 ? 14.153 -9.585 -11.911 1.00 46.44 182 ASN A C 1
ATOM 1517 O O . ASN A 1 182 ? 13.305 -10.267 -12.467 1.00 46.44 182 ASN A O 1
ATOM 1521 N N . THR A 1 183 ? 15.364 -9.428 -12.443 1.00 44.16 183 THR A N 1
ATOM 1522 C CA . THR A 1 183 ? 15.796 -10.084 -13.695 1.00 44.16 183 THR A CA 1
ATOM 1523 C C . THR A 1 183 ? 16.598 -11.368 -13.476 1.00 44.16 183 THR A C 1
ATOM 1525 O O . THR A 1 183 ? 16.996 -11.994 -14.457 1.00 44.16 183 THR A O 1
ATOM 1528 N N . ASP A 1 184 ? 16.801 -11.798 -12.226 1.00 43.53 184 ASP A N 1
ATOM 1529 C CA . ASP A 1 184 ? 17.587 -12.989 -11.896 1.00 43.53 184 ASP A CA 1
ATOM 1530 C C . ASP A 1 184 ? 16.726 -14.082 -11.236 1.00 43.53 184 ASP A C 1
ATOM 1532 O O . ASP A 1 184 ? 16.378 -13.996 -10.052 1.00 43.53 184 ASP A O 1
ATOM 1536 N N . PRO A 1 185 ? 16.359 -15.137 -11.988 1.00 47.38 185 PRO A N 1
ATOM 1537 C CA . PRO A 1 185 ? 15.962 -16.396 -11.383 1.00 47.38 185 PRO A CA 1
ATOM 1538 C C . PRO A 1 185 ? 16.811 -17.557 -11.901 1.00 47.38 185 PRO A C 1
ATOM 1540 O O . PRO A 1 185 ? 16.856 -17.828 -13.102 1.00 47.38 185 PRO A O 1
ATOM 1543 N N . ARG A 1 186 ? 17.412 -18.323 -10.984 1.00 39.78 186 ARG A N 1
ATOM 1544 C CA . ARG A 1 186 ? 18.011 -19.616 -11.341 1.00 39.78 186 ARG A CA 1
ATOM 1545 C C . ARG A 1 186 ? 17.050 -20.799 -11.250 1.00 39.78 186 ARG A C 1
ATOM 1547 O O . ARG A 1 186 ? 17.321 -21.771 -11.935 1.00 39.78 186 ARG A O 1
ATOM 1554 N N . ASP A 1 187 ? 15.924 -20.735 -10.526 1.00 42.78 187 ASP A N 1
ATOM 1555 C CA . ASP A 1 187 ? 15.108 -21.942 -10.299 1.00 42.78 187 ASP A CA 1
ATOM 1556 C C . ASP A 1 187 ? 13.588 -21.744 -10.137 1.00 42.78 187 ASP A C 1
ATOM 1558 O O . ASP A 1 187 ? 13.083 -20.716 -9.684 1.00 42.78 187 ASP A O 1
ATOM 1562 N N . ASN A 1 188 ? 12.852 -22.810 -10.483 1.00 39.94 188 ASN A N 1
ATOM 1563 C CA . ASN A 1 188 ? 11.394 -22.933 -10.429 1.00 39.94 188 ASN A CA 1
ATOM 1564 C C . ASN A 1 188 ? 10.892 -23.341 -9.016 1.00 39.94 188 ASN A C 1
ATOM 1566 O O . ASN A 1 188 ? 10.825 -24.528 -8.711 1.00 39.94 188 ASN A O 1
ATOM 1570 N N . GLY A 1 189 ? 10.392 -22.411 -8.184 1.00 38.34 189 GLY A N 1
ATOM 1571 C CA . GLY A 1 189 ? 9.744 -22.675 -6.867 1.00 38.34 189 GLY A CA 1
ATOM 1572 C C . GLY A 1 189 ? 8.402 -21.929 -6.640 1.00 38.34 189 GLY A C 1
ATOM 1573 O O . GLY A 1 189 ? 8.277 -20.790 -7.074 1.00 38.34 189 GLY A O 1
ATOM 1574 N N . LEU A 1 190 ? 7.383 -22.556 -6.016 1.00 36.88 190 LEU A N 1
ATOM 1575 C CA . LEU A 1 190 ? 6.173 -21.887 -5.483 1.00 36.88 190 LEU A CA 1
ATOM 1576 C C . LEU A 1 190 ? 6.299 -21.953 -3.969 1.00 36.88 190 LEU A C 1
ATOM 1578 O O . LEU A 1 190 ? 6.313 -23.048 -3.408 1.00 36.88 190 LEU A O 1
ATOM 1582 N N . THR A 1 191 ? 6.315 -20.792 -3.335 1.00 40.66 191 THR A N 1
ATOM 1583 C CA . THR A 1 191 ? 6.213 -20.649 -1.887 1.00 40.66 191 THR A CA 1
ATOM 1584 C C . THR A 1 191 ? 5.229 -19.511 -1.644 1.00 40.66 191 THR A C 1
ATOM 1586 O O . THR A 1 191 ? 5.444 -18.400 -2.118 1.00 40.66 191 THR A O 1
ATOM 1589 N N . GLN A 1 192 ? 4.103 -19.766 -0.976 1.00 38.84 192 GLN A N 1
ATOM 1590 C CA . GLN A 1 192 ? 3.287 -18.657 -0.478 1.00 38.84 192 GLN A CA 1
ATOM 1591 C C . GLN A 1 192 ? 4.053 -17.995 0.668 1.00 38.84 192 GLN A C 1
ATOM 1593 O O . GLN A 1 192 ? 4.481 -18.672 1.600 1.00 38.84 192 GLN A O 1
ATOM 1598 N N . VAL A 1 193 ? 4.234 -16.682 0.582 1.00 44.88 193 VAL A N 1
ATOM 1599 C CA . VAL A 1 193 ? 4.809 -15.851 1.644 1.00 44.88 193 VAL A CA 1
ATOM 1600 C C . VAL A 1 193 ? 3.876 -14.673 1.886 1.00 44.88 193 VAL A C 1
ATOM 1602 O O . VAL A 1 193 ? 3.212 -14.222 0.958 1.00 44.88 193 VAL A O 1
ATOM 1605 N N . ILE A 1 194 ? 3.839 -14.174 3.120 1.00 46.50 194 ILE A N 1
ATOM 1606 C CA . ILE A 1 194 ? 2.964 -13.084 3.585 1.00 46.50 194 ILE A CA 1
ATOM 1607 C C . ILE A 1 194 ? 2.900 -11.862 2.635 1.00 46.50 194 ILE A C 1
ATOM 1609 O O . ILE A 1 194 ? 1.792 -11.421 2.338 1.00 46.50 194 ILE A O 1
ATOM 1613 N N . PRO A 1 195 ? 4.010 -11.337 2.074 1.00 42.50 195 PRO A N 1
ATOM 1614 C CA . PRO A 1 195 ? 3.940 -10.227 1.109 1.00 42.50 195 PRO A CA 1
ATOM 1615 C C . PRO A 1 195 ? 3.272 -10.585 -0.231 1.00 42.50 195 PRO A C 1
ATOM 1617 O O . PRO A 1 195 ? 2.804 -9.698 -0.937 1.00 42.50 195 PRO A O 1
ATOM 1620 N N . ASN A 1 196 ? 3.171 -11.877 -0.550 1.00 47.09 196 ASN A N 1
ATOM 1621 C CA . ASN A 1 196 ? 2.451 -12.425 -1.700 1.00 47.09 196 ASN A CA 1
ATOM 1622 C C . ASN A 1 196 ? 1.087 -13.022 -1.302 1.00 47.09 196 ASN A C 1
ATOM 1624 O O . ASN A 1 196 ? 0.483 -13.739 -2.107 1.00 47.09 196 ASN A O 1
ATOM 1628 N N . SER A 1 197 ? 0.599 -12.777 -0.074 1.00 55.31 197 SER A N 1
ATOM 1629 C CA . SER A 1 197 ? -0.682 -13.290 0.440 1.00 55.31 197 SER A CA 1
ATOM 1630 C C . SER A 1 197 ? -1.879 -12.582 -0.197 1.00 55.31 197 SER A C 1
ATOM 1632 O O . SER A 1 197 ? -2.678 -11.910 0.449 1.00 55.31 197 SER A O 1
ATOM 1634 N N . TYR A 1 198 ? -2.024 -12.794 -1.499 1.00 66.00 198 TYR A N 1
ATOM 1635 C CA . TYR A 1 198 ? -3.100 -12.310 -2.351 1.00 66.00 198 TYR A CA 1
ATOM 1636 C C . TYR A 1 198 ? -4.483 -12.781 -1.882 1.00 66.00 198 TYR A C 1
ATOM 1638 O O . TYR A 1 198 ? -5.437 -12.008 -1.874 1.00 66.00 198 TYR A O 1
ATOM 1646 N N . LEU A 1 199 ? -4.591 -14.045 -1.453 1.00 68.94 199 LEU A N 1
ATOM 1647 C CA . LEU A 1 199 ? -5.857 -14.608 -0.980 1.00 68.94 199 LEU A CA 1
ATOM 1648 C C . LEU A 1 199 ? -6.347 -13.903 0.286 1.00 68.94 199 LEU A C 1
ATOM 1650 O O . LEU A 1 199 ? -7.529 -13.600 0.376 1.00 68.94 199 LEU A O 1
ATOM 1654 N N . VAL A 1 200 ? -5.452 -13.613 1.233 1.00 74.56 200 VAL A N 1
ATOM 1655 C CA . VAL A 1 200 ? -5.816 -12.913 2.474 1.00 74.56 200 VAL A CA 1
ATOM 1656 C C . VAL A 1 200 ? -6.336 -11.515 2.152 1.00 74.56 200 VAL A C 1
ATOM 1658 O O . VAL A 1 200 ? -7.424 -11.168 2.591 1.00 74.56 200 VAL A O 1
ATOM 1661 N N . ILE A 1 201 ? -5.624 -10.761 1.308 1.00 81.19 201 ILE A N 1
ATOM 1662 C CA . ILE A 1 201 ? -6.031 -9.408 0.900 1.00 81.19 201 ILE A CA 1
ATOM 1663 C C . ILE A 1 201 ? -7.399 -9.426 0.205 1.00 81.19 201 ILE A C 1
ATOM 1665 O O . ILE A 1 201 ? -8.286 -8.650 0.557 1.00 81.19 201 ILE A O 1
ATOM 1669 N N . TYR A 1 202 ? -7.594 -10.336 -0.753 1.00 82.31 202 TYR A N 1
ATOM 1670 C CA . TYR A 1 202 ? -8.863 -10.474 -1.466 1.00 82.31 202 TYR A CA 1
ATOM 1671 C C . TYR A 1 202 ? -10.021 -10.827 -0.522 1.00 82.31 202 TYR A C 1
ATOM 1673 O O . TYR A 1 202 ? -11.078 -10.198 -0.575 1.00 82.31 202 TYR A O 1
ATOM 1681 N N . TRP A 1 203 ? -9.830 -11.817 0.355 1.00 83.44 203 TRP A N 1
ATOM 1682 C CA . TRP A 1 203 ? -10.883 -12.269 1.264 1.00 83.44 203 TRP A CA 1
ATOM 1683 C C . TRP A 1 203 ? -11.180 -11.268 2.376 1.00 83.44 203 TRP A C 1
ATOM 1685 O O . TRP A 1 203 ? -12.343 -11.139 2.741 1.00 83.44 203 TRP A O 1
ATOM 1695 N N . MET A 1 204 ? -10.186 -10.523 2.867 1.00 88.38 204 MET A N 1
ATOM 1696 C CA . MET A 1 204 ? -10.419 -9.395 3.774 1.00 88.38 204 MET A CA 1
ATOM 1697 C C . MET A 1 204 ? -11.281 -8.331 3.094 1.00 88.38 204 MET A C 1
ATOM 1699 O O . MET A 1 204 ? -12.310 -7.948 3.642 1.00 88.38 204 MET A O 1
ATOM 1703 N N . GLY A 1 205 ? -10.944 -7.933 1.863 1.00 89.88 205 GLY A N 1
ATOM 1704 C CA . GLY A 1 205 ? -11.756 -6.965 1.124 1.00 89.88 205 GLY A CA 1
ATOM 1705 C C . GLY A 1 205 ? -13.205 -7.407 0.930 1.00 89.88 205 GLY A C 1
ATOM 1706 O O . GLY A 1 205 ? -14.112 -6.594 1.090 1.00 89.88 205 GLY A O 1
ATOM 1707 N N . LYS A 1 206 ? -13.432 -8.706 0.690 1.00 92.81 206 LYS A N 1
ATOM 1708 C CA . LYS A 1 206 ? -14.781 -9.287 0.613 1.00 92.81 206 LYS A CA 1
ATOM 1709 C C . LYS A 1 206 ? -15.495 -9.364 1.962 1.00 92.81 206 LYS A C 1
ATOM 1711 O O . LYS A 1 206 ? -16.699 -9.147 2.012 1.00 92.81 206 LYS A O 1
ATOM 1716 N N . ALA A 1 207 ? -14.786 -9.704 3.034 1.00 92.31 207 ALA A N 1
ATOM 1717 C CA . ALA A 1 207 ? -15.374 -9.867 4.363 1.00 92.31 207 ALA A CA 1
ATOM 1718 C C . ALA A 1 207 ? -15.820 -8.533 4.980 1.00 92.31 207 ALA A C 1
ATOM 1720 O O . ALA A 1 207 ? -16.810 -8.509 5.707 1.00 92.31 207 ALA A O 1
ATOM 1721 N N . PHE A 1 208 ? -15.111 -7.447 4.667 1.00 93.69 208 PHE A N 1
ATOM 1722 C CA . PHE A 1 208 ? -15.362 -6.106 5.201 1.00 93.69 208 PHE A CA 1
ATOM 1723 C C . PHE A 1 208 ? -16.036 -5.156 4.196 1.00 93.69 208 PHE A C 1
ATOM 1725 O O . PHE A 1 208 ? -16.060 -3.954 4.424 1.00 93.69 208 PHE A O 1
ATOM 1732 N N . ASP A 1 209 ? -16.579 -5.685 3.092 1.00 93.38 209 ASP A N 1
ATOM 1733 C CA . ASP A 1 209 ? -17.304 -4.925 2.055 1.00 93.38 209 ASP A CA 1
ATOM 1734 C C . ASP A 1 209 ? -16.524 -3.718 1.493 1.00 93.38 209 ASP A C 1
ATOM 1736 O O . ASP A 1 209 ? -17.067 -2.660 1.182 1.00 93.38 209 ASP A O 1
ATOM 1740 N N . ILE A 1 210 ? -15.206 -3.879 1.352 1.00 93.62 210 ILE A N 1
ATOM 1741 C CA . ILE A 1 210 ? -14.327 -2.854 0.778 1.00 93.62 210 ILE A CA 1
ATOM 1742 C C . ILE A 1 210 ? -14.484 -2.838 -0.754 1.00 93.62 210 ILE A C 1
ATOM 1744 O O . ILE A 1 210 ? -14.454 -1.768 -1.374 1.00 93.62 210 ILE A O 1
ATOM 1748 N N . PHE A 1 211 ? -14.661 -4.015 -1.377 1.00 91.88 211 PHE A N 1
ATOM 1749 C CA . PHE A 1 211 ? -14.910 -4.213 -2.816 1.00 91.88 211 PHE A CA 1
ATOM 1750 C C . PHE A 1 211 ? -15.617 -5.539 -3.138 1.00 91.88 211 PHE A C 1
ATOM 1752 O O . PHE A 1 211 ? -15.545 -6.517 -2.360 1.00 91.88 211 PHE A O 1
#